Protein AF-A0A2E9L6Y3-F1 (afdb_monomer_lite)

Radius of gyration: 34.87 Å; chains: 1; bounding box: 60×87×112 Å

pLDDT: mean 81.59, std 16.21, range [35.0, 96.38]

Secondary structure (DSSP, 8-state):
------------------SSHHHHHHHHHHHHHHHHSPPEETTEES--STTBBTTT--BGGGG-GGGG-PBPB-TTT-PBPTT--BHHHHHSB-TTT--B-----BTTBSSSPBPS-B--HHHHHHHHHHHHHHHHHHHHHHHHHHHHHHHHTT------------PPPPHHHHHHHHHHHHHHHTBTTTEEEEEEE-TTT-SEEEEEEEE-HHHHHHHHHHHS---------------

Foldseek 3Di:
DDDPPDDDDDDDDDQDDPPPVLVSLVRLLVSLLVQLAFDDDPNHQPAQAAQAARHPRDRVVVCPPCQFQAAAADLNPRHGDPPSDTSQQPAQADPPPRDGHDHFAANRRVDHDTGNHDHGNNSSSSSVSSVVSVVVNVVVVVVVVVVVVCVVVVPDPDPPPPPPPPDPDPPVVVVCVVVVVVLVVCDPQQWDKDFDADPVRRDGPDIDIGGRPVSNVVVVVVPDDPPPDDDDDDDDDDD

Sequence (239 aa):
MDQHTQYYAQSKIDWDNDPDPYKRRKKNIKKARKALKPARRFGFIKFNTRGQCCVSGIMLASLGPQAYDVPLIDPDTFTPVDDGRTLANQFFKDPLTGKIEPFYALSSVDTGWPMKSGYSPDLLMIYWLFSQWKMQQQQDNQSQHSVWLWKRRKIKMVPINTQAKKMPKPKLVEAMEPFYQLCLEHQGKGVEISEFKNFQTGEVDICTIQLDLRHMRYLEEQSQPSFDGTPSEGQGRNA

Structure (mmCIF, N/CA/C/O backbone):
data_AF-A0A2E9L6Y3-F1
#
_entry.id   AF-A0A2E9L6Y3-F1
#
loop_
_atom_site.group_PDB
_atom_site.id
_atom_site.type_symbol
_atom_site.label_atom_id
_atom_site.label_alt_id
_atom_site.label_comp_id
_atom_site.label_asym_id
_atom_site.label_entity_id
_atom_site.label_seq_id
_atom_site.pdbx_PDB_ins_code
_atom_site.Cartn_x
_atom_site.Cartn_y
_atom_site.Cartn_z
_atom_site.occupancy
_atom_site.B_iso_or_equiv
_atom_site.auth_seq_id
_atom_site.auth_comp_id
_atom_site.auth_asym_id
_atom_site.auth_atom_id
_atom_site.pdbx_PDB_model_num
ATOM 1 N N . MET A 1 1 ? 14.998 -25.883 -32.491 1.00 37.94 1 MET A N 1
ATOM 2 C CA . MET A 1 1 ? 14.107 -24.882 -31.874 1.00 37.94 1 MET A CA 1
ATOM 3 C C . MET A 1 1 ? 14.919 -24.201 -30.798 1.00 37.94 1 MET A C 1
ATOM 5 O O . MET A 1 1 ? 15.318 -24.873 -29.855 1.00 37.94 1 MET A O 1
ATOM 9 N N . ASP A 1 2 ? 15.270 -22.938 -31.019 1.00 37.12 2 ASP A N 1
ATOM 10 C CA . ASP A 1 2 ? 16.140 -22.177 -30.126 1.00 37.12 2 ASP A CA 1
ATOM 11 C C . ASP A 1 2 ? 15.498 -22.041 -28.744 1.00 37.12 2 ASP A C 1
ATOM 13 O O . ASP A 1 2 ? 14.327 -21.676 -28.615 1.00 37.12 2 ASP A O 1
ATOM 17 N N . GLN A 1 3 ? 16.264 -22.366 -27.704 1.00 35.00 3 GLN A N 1
ATOM 18 C CA . GLN A 1 3 ? 15.871 -22.103 -26.327 1.00 35.00 3 GLN A CA 1
ATOM 19 C C . GLN A 1 3 ? 15.815 -20.582 -26.152 1.00 35.00 3 GLN A C 1
ATOM 21 O O . GLN A 1 3 ? 16.843 -19.921 -26.022 1.00 35.00 3 GLN A O 1
ATOM 26 N N . HIS A 1 4 ? 14.613 -20.006 -26.202 1.00 40.75 4 HIS A N 1
ATOM 27 C CA . HIS A 1 4 ? 14.395 -18.608 -25.853 1.00 40.75 4 HIS A CA 1
ATOM 28 C C . HIS A 1 4 ? 14.757 -18.412 -24.376 1.00 40.75 4 HIS A C 1
ATOM 30 O O . HIS A 1 4 ? 13.946 -18.675 -23.489 1.00 40.75 4 HIS A O 1
ATOM 36 N N . THR A 1 5 ? 15.977 -17.950 -24.106 1.00 37.53 5 THR A N 1
ATOM 37 C CA . THR A 1 5 ? 16.395 -17.527 -22.768 1.00 37.53 5 THR A CA 1
ATOM 38 C C . THR A 1 5 ? 15.523 -16.349 -22.336 1.00 37.53 5 THR A C 1
ATOM 40 O O . THR A 1 5 ? 15.680 -15.224 -22.816 1.00 37.53 5 THR A O 1
ATOM 43 N N . GLN A 1 6 ? 14.558 -16.612 -21.456 1.00 37.59 6 GLN A N 1
ATOM 44 C CA . GLN A 1 6 ? 13.703 -15.592 -20.863 1.00 37.59 6 GLN A CA 1
ATOM 45 C C . GLN A 1 6 ? 14.467 -14.898 -19.732 1.00 37.59 6 GLN A C 1
ATOM 47 O O . GLN A 1 6 ? 14.728 -15.483 -18.685 1.00 37.59 6 GLN A O 1
ATOM 52 N N . TYR A 1 7 ? 14.837 -13.636 -19.942 1.00 44.47 7 TYR A N 1
ATOM 53 C CA . TYR A 1 7 ? 15.433 -12.799 -18.904 1.00 44.47 7 TYR A CA 1
ATOM 54 C C . TYR A 1 7 ? 14.324 -12.051 -18.152 1.00 44.47 7 TYR A C 1
ATOM 56 O O . TYR A 1 7 ? 13.604 -11.247 -18.746 1.00 44.47 7 TYR A O 1
ATOM 64 N N . TYR A 1 8 ? 14.199 -12.279 -16.844 1.00 43.53 8 TYR A N 1
ATOM 65 C CA . TYR A 1 8 ? 13.332 -11.505 -15.951 1.00 43.53 8 TYR A CA 1
ATOM 66 C C . TYR A 1 8 ? 14.175 -10.582 -15.064 1.00 43.53 8 TYR A C 1
ATOM 68 O O . TYR A 1 8 ? 15.207 -10.971 -14.518 1.00 43.53 8 TYR A O 1
ATOM 76 N N . ALA A 1 9 ? 13.757 -9.322 -14.942 1.00 47.31 9 ALA A N 1
ATOM 77 C CA . ALA A 1 9 ? 14.453 -8.345 -14.113 1.00 47.31 9 ALA A CA 1
ATOM 78 C C . ALA A 1 9 ? 14.078 -8.536 -12.640 1.00 47.31 9 ALA A C 1
ATOM 80 O O . ALA A 1 9 ? 13.013 -8.081 -12.244 1.00 47.31 9 ALA A O 1
ATOM 81 N N . GLN A 1 10 ? 14.973 -9.132 -11.847 1.00 56.31 10 GLN A N 1
ATOM 82 C CA . GLN A 1 10 ? 14.829 -9.192 -10.391 1.00 56.31 10 GLN A CA 1
ATOM 83 C C . GLN A 1 10 ? 15.209 -7.854 -9.754 1.00 56.31 10 GLN A C 1
ATOM 85 O O . GLN A 1 10 ? 16.381 -7.470 -9.740 1.00 56.31 10 GLN A O 1
ATOM 90 N N . SER A 1 11 ? 14.241 -7.139 -9.183 1.00 61.34 11 SER A N 1
ATOM 91 C CA . SER A 1 11 ? 14.529 -5.955 -8.366 1.00 61.34 11 SER A CA 1
ATOM 92 C C . SER A 1 11 ? 14.743 -6.354 -6.906 1.00 61.34 11 SER A C 1
ATOM 94 O O . SER A 1 11 ? 13.806 -6.351 -6.111 1.00 61.34 11 SER A O 1
ATOM 96 N N . LYS A 1 12 ? 15.986 -6.686 -6.537 1.00 69.06 12 LYS A N 1
ATOM 97 C CA . LYS A 1 12 ? 16.378 -6.849 -5.128 1.00 69.06 12 LYS A CA 1
ATOM 98 C C . LYS A 1 12 ? 16.522 -5.466 -4.490 1.00 69.06 12 LYS A C 1
ATOM 100 O O . LYS A 1 12 ? 17.425 -4.712 -4.847 1.00 69.06 12 LYS A O 1
ATOM 105 N N . ILE A 1 13 ? 15.601 -5.110 -3.595 1.00 82.25 13 ILE A N 1
ATOM 106 C CA . ILE A 1 13 ? 15.668 -3.882 -2.797 1.00 82.25 13 ILE A CA 1
ATOM 107 C C . ILE A 1 13 ? 15.831 -4.271 -1.336 1.00 82.25 13 ILE A C 1
ATOM 109 O O . ILE A 1 13 ? 14.972 -4.949 -0.780 1.00 82.25 13 ILE A O 1
ATOM 113 N N . ASP A 1 14 ? 16.889 -3.767 -0.708 1.00 85.75 14 ASP A N 1
ATOM 114 C CA . ASP A 1 14 ? 17.082 -3.916 0.730 1.00 85.75 14 ASP A CA 1
ATOM 115 C C . ASP A 1 14 ? 16.212 -2.899 1.472 1.00 85.75 14 ASP A C 1
ATOM 117 O O . ASP A 1 14 ? 16.488 -1.686 1.495 1.00 85.75 14 ASP A O 1
ATOM 121 N N . TRP A 1 15 ? 15.123 -3.382 2.065 1.00 88.44 15 TRP A N 1
ATOM 122 C CA . TRP A 1 15 ? 14.216 -2.564 2.864 1.00 88.44 15 TRP A CA 1
ATOM 123 C C . TRP A 1 15 ? 14.855 -2.152 4.192 1.00 88.44 15 TRP A C 1
ATOM 125 O O . TRP A 1 15 ? 15.773 -2.781 4.706 1.00 88.44 15 TRP A O 1
ATOM 135 N N . ASP A 1 16 ? 14.446 -0.994 4.703 1.00 88.12 16 ASP A N 1
ATOM 136 C CA . ASP A 1 16 ? 14.897 -0.499 6.000 1.00 88.12 16 ASP A CA 1
ATOM 137 C C . ASP A 1 16 ? 14.170 -1.231 7.134 1.00 88.12 16 ASP A C 1
ATOM 139 O O . ASP A 1 16 ? 12.957 -1.427 7.048 1.00 88.12 16 ASP A O 1
ATOM 143 N N . ASN A 1 17 ? 14.906 -1.563 8.197 1.00 84.88 17 ASN A N 1
ATOM 144 C CA . ASN A 1 17 ? 14.412 -2.257 9.391 1.00 84.88 17 ASN A CA 1
ATOM 145 C C . ASN A 1 17 ? 14.521 -1.378 10.651 1.00 84.88 17 ASN A C 1
ATOM 147 O O . ASN A 1 17 ? 14.783 -1.884 11.739 1.00 84.88 17 ASN A O 1
ATOM 151 N N . ASP A 1 18 ? 14.359 -0.054 10.512 1.00 87.31 18 ASP A N 1
ATOM 152 C CA . ASP A 1 18 ? 14.313 0.867 11.658 1.00 87.31 18 ASP A CA 1
ATOM 153 C C . ASP A 1 18 ? 13.306 0.366 12.720 1.00 87.31 18 ASP A C 1
ATOM 155 O O . ASP A 1 18 ? 12.183 -0.001 12.350 1.00 87.31 18 ASP A O 1
ATOM 159 N N . PRO A 1 19 ? 13.671 0.344 14.018 1.00 87.75 19 PRO A N 1
ATOM 160 C CA . PRO A 1 19 ? 12.751 -0.054 15.082 1.00 87.75 19 PRO A CA 1
ATOM 161 C C . PRO A 1 19 ? 11.547 0.890 15.199 1.00 87.75 19 PRO A C 1
ATOM 163 O O . PRO A 1 19 ? 10.483 0.467 15.642 1.00 87.75 19 PRO A O 1
ATOM 166 N N . ASP A 1 20 ? 11.688 2.158 14.790 1.00 87.69 20 ASP A N 1
ATOM 167 C CA . ASP A 1 20 ? 10.568 3.093 14.716 1.00 87.69 20 ASP A CA 1
ATOM 168 C C . ASP A 1 20 ? 9.785 2.869 13.405 1.00 87.69 20 ASP A C 1
ATOM 170 O O . ASP A 1 20 ? 10.285 3.198 12.317 1.00 87.69 20 ASP A O 1
ATOM 174 N N . PRO A 1 21 ? 8.529 2.383 13.472 1.00 86.94 21 PRO A N 1
ATOM 175 C CA . PRO A 1 21 ? 7.748 2.051 12.284 1.00 86.94 21 PRO A CA 1
ATOM 176 C C . PRO A 1 21 ? 7.472 3.278 11.401 1.00 86.94 21 PRO A C 1
ATOM 178 O O . PRO A 1 21 ? 7.367 3.157 10.177 1.00 86.94 21 PRO A O 1
ATOM 181 N N . TYR A 1 22 ? 7.417 4.484 11.974 1.00 87.31 22 TYR A N 1
ATOM 182 C CA . TYR A 1 22 ? 7.189 5.714 11.218 1.00 87.31 22 TYR A CA 1
ATOM 183 C C . TYR A 1 22 ? 8.425 6.121 10.407 1.00 87.31 22 TYR A C 1
ATOM 185 O O . TYR A 1 22 ? 8.324 6.478 9.224 1.00 87.31 22 TYR A O 1
ATOM 193 N N . LYS A 1 23 ? 9.615 6.040 11.014 1.00 90.19 23 LYS A N 1
ATOM 194 C CA . LYS A 1 23 ? 10.884 6.281 10.307 1.00 90.19 23 LYS A CA 1
ATOM 195 C C . LYS A 1 23 ? 11.140 5.205 9.260 1.00 90.19 23 LYS A C 1
ATOM 197 O O . LYS A 1 23 ? 11.485 5.560 8.127 1.00 90.19 23 LYS A O 1
ATOM 202 N N . ARG A 1 24 ? 10.895 3.936 9.603 1.00 90.69 24 ARG A N 1
ATOM 203 C CA . ARG A 1 24 ? 10.987 2.786 8.696 1.00 90.69 24 ARG A CA 1
ATOM 204 C C . ARG A 1 24 ? 10.168 3.018 7.432 1.00 90.69 24 ARG A C 1
ATOM 206 O O . ARG A 1 24 ? 10.726 3.057 6.334 1.00 90.69 24 ARG A O 1
ATOM 213 N N . ARG A 1 25 ? 8.869 3.313 7.582 1.00 92.69 25 ARG A N 1
ATOM 214 C CA . ARG A 1 25 ? 7.973 3.637 6.458 1.00 92.69 25 ARG A CA 1
ATOM 215 C C . ARG A 1 25 ? 8.498 4.794 5.620 1.00 92.69 25 ARG A C 1
ATOM 217 O O . ARG A 1 25 ? 8.605 4.666 4.405 1.00 92.69 25 ARG A O 1
ATOM 224 N N . LYS A 1 26 ? 8.885 5.920 6.234 1.00 93.06 26 LYS A N 1
ATOM 225 C CA . LYS A 1 26 ? 9.413 7.080 5.488 1.00 93.06 26 LYS A CA 1
ATOM 226 C C . LYS A 1 26 ? 10.635 6.732 4.640 1.00 93.06 26 LYS A C 1
ATOM 228 O O . LYS A 1 26 ? 10.761 7.237 3.522 1.00 93.06 26 LYS A O 1
ATOM 233 N N . LYS A 1 27 ? 11.548 5.911 5.161 1.00 94.19 27 LYS A N 1
ATOM 234 C CA . LYS A 1 27 ? 12.732 5.456 4.423 1.00 94.19 27 LYS A CA 1
ATOM 235 C C . LYS A 1 27 ? 12.346 4.483 3.306 1.00 94.19 27 LYS A C 1
ATOM 237 O O . LYS A 1 27 ? 12.791 4.673 2.174 1.00 94.19 27 LYS A O 1
ATOM 242 N N . ASN A 1 28 ? 11.458 3.531 3.581 1.00 94.50 28 ASN A N 1
ATOM 243 C CA . ASN A 1 28 ? 10.974 2.557 2.600 1.00 94.50 28 ASN A CA 1
ATOM 244 C C . ASN A 1 28 ? 10.207 3.218 1.448 1.00 94.50 28 ASN A C 1
ATOM 246 O O . ASN A 1 28 ? 10.500 2.943 0.289 1.00 94.50 28 ASN A O 1
ATOM 250 N N . ILE A 1 29 ? 9.354 4.207 1.729 1.00 95.25 29 ILE A N 1
ATOM 251 C CA . ILE A 1 29 ? 8.677 5.030 0.712 1.00 95.25 29 ILE A CA 1
ATOM 252 C C . ILE A 1 29 ? 9.691 5.729 -0.201 1.00 95.25 29 ILE A C 1
ATOM 254 O O . ILE A 1 29 ? 9.514 5.758 -1.420 1.00 95.25 29 ILE A O 1
ATOM 258 N N . LYS A 1 30 ? 10.774 6.289 0.357 1.00 95.56 30 LYS A N 1
ATOM 259 C CA . LYS A 1 30 ? 11.832 6.932 -0.441 1.00 95.56 30 LYS A CA 1
ATOM 260 C C . LYS A 1 30 ? 12.563 5.922 -1.329 1.00 95.56 30 LYS A C 1
ATOM 262 O O . LYS A 1 30 ? 12.788 6.217 -2.503 1.00 95.56 30 LYS A O 1
ATOM 267 N N . LYS A 1 31 ? 12.917 4.751 -0.784 1.00 95.00 31 LYS A N 1
ATOM 268 C CA . LYS A 1 31 ? 13.572 3.661 -1.528 1.00 95.00 31 LYS A CA 1
ATOM 269 C C . LYS A 1 31 ? 12.680 3.161 -2.666 1.00 95.00 31 LYS A C 1
ATOM 271 O O . LYS A 1 31 ? 13.114 3.156 -3.816 1.00 95.00 31 LYS A O 1
ATOM 276 N N . ALA A 1 32 ? 11.417 2.859 -2.374 1.00 95.50 32 ALA A N 1
ATOM 277 C CA . ALA A 1 32 ? 10.451 2.397 -3.363 1.00 95.50 32 ALA A CA 1
ATOM 278 C C . ALA A 1 32 ? 10.209 3.444 -4.453 1.00 95.50 32 ALA A C 1
ATOM 280 O O . ALA A 1 32 ? 10.330 3.132 -5.633 1.00 95.50 32 ALA A O 1
ATOM 281 N N . ARG A 1 33 ? 9.988 4.718 -4.096 1.00 95.75 33 ARG A N 1
ATOM 282 C CA . ARG A 1 33 ? 9.821 5.793 -5.091 1.00 95.75 33 ARG A CA 1
ATOM 283 C C . ARG A 1 33 ? 11.039 5.926 -6.009 1.00 95.75 33 ARG A C 1
ATOM 285 O O . ARG A 1 33 ? 10.873 6.224 -7.187 1.00 95.75 33 ARG A O 1
ATOM 292 N N . LYS A 1 34 ? 12.256 5.718 -5.494 1.00 94.75 34 LYS A N 1
ATOM 293 C CA . LYS A 1 34 ? 13.479 5.731 -6.312 1.00 94.75 34 LYS A CA 1
ATOM 294 C C . LYS A 1 34 ? 13.511 4.557 -7.293 1.00 94.75 34 LYS A C 1
ATOM 296 O O . LYS A 1 34 ? 13.842 4.779 -8.452 1.00 94.75 34 LYS A O 1
ATOM 301 N N . ALA A 1 35 ? 13.152 3.356 -6.845 1.00 94.00 35 ALA A N 1
ATOM 302 C CA . ALA A 1 35 ? 13.133 2.156 -7.681 1.00 94.00 35 ALA A CA 1
ATOM 303 C C . ALA A 1 35 ? 12.028 2.178 -8.750 1.00 94.00 35 ALA A C 1
ATOM 305 O O . ALA A 1 35 ? 12.238 1.739 -9.874 1.00 94.00 35 ALA A O 1
ATOM 306 N N . LEU A 1 36 ? 10.867 2.740 -8.414 1.00 95.81 36 LEU A N 1
ATOM 307 C CA . LEU A 1 36 ? 9.697 2.833 -9.290 1.00 95.81 36 LEU A CA 1
ATOM 308 C C . LEU A 1 36 ? 9.772 3.984 -10.295 1.00 95.81 36 LEU A C 1
ATOM 310 O O . LEU A 1 36 ? 8.915 4.094 -11.177 1.00 95.81 36 LEU A O 1
ATOM 314 N N . LYS A 1 37 ? 10.745 4.888 -10.140 1.00 95.19 37 LYS A N 1
ATOM 315 C CA . LYS A 1 37 ? 10.851 6.081 -10.974 1.00 95.19 37 LYS A CA 1
ATOM 316 C C . LYS A 1 37 ? 11.120 5.665 -12.427 1.00 95.19 37 LYS A C 1
ATOM 318 O O . LYS A 1 37 ? 12.128 4.999 -12.669 1.00 95.19 37 LYS A O 1
ATOM 323 N N . PRO A 1 38 ? 10.288 6.092 -13.398 1.00 94.94 38 PRO A N 1
ATOM 324 C CA . PRO A 1 38 ? 10.511 5.762 -14.801 1.00 94.94 38 PRO A CA 1
ATOM 325 C C . PRO A 1 38 ? 11.898 6.202 -15.268 1.00 94.94 38 PRO A C 1
ATOM 327 O O . PRO A 1 38 ? 12.369 7.288 -14.899 1.00 94.94 38 PRO A O 1
ATOM 330 N N . ALA A 1 39 ? 12.543 5.387 -16.102 1.00 93.38 39 ALA A N 1
ATOM 331 C CA . ALA A 1 39 ? 13.850 5.721 -16.649 1.00 93.38 39 ALA A CA 1
ATOM 332 C C . ALA A 1 39 ? 13.738 6.970 -17.531 1.00 93.38 39 ALA A C 1
ATOM 334 O O . ALA A 1 39 ? 12.834 7.077 -18.362 1.00 93.38 39 ALA A O 1
ATOM 335 N N . ARG A 1 40 ? 14.661 7.923 -17.374 1.00 92.56 40 ARG A N 1
ATOM 336 C CA . ARG A 1 40 ? 14.665 9.171 -18.149 1.00 92.56 40 ARG A CA 1
ATOM 337 C C . ARG A 1 40 ? 15.956 9.331 -18.938 1.00 92.56 40 ARG A C 1
ATOM 339 O O . ARG A 1 40 ? 17.023 8.943 -18.471 1.00 92.56 40 ARG A O 1
ATOM 346 N N . ARG A 1 41 ? 15.858 9.941 -20.118 1.00 89.31 41 ARG A N 1
ATOM 347 C CA . ARG A 1 41 ? 16.991 10.380 -20.940 1.00 89.31 41 ARG A CA 1
ATOM 348 C C . ARG A 1 41 ? 16.731 11.825 -21.356 1.00 89.31 41 ARG A C 1
ATOM 350 O O . ARG A 1 41 ? 15.687 12.107 -21.929 1.00 89.31 41 ARG A O 1
ATOM 357 N N . PHE A 1 42 ? 17.646 12.734 -21.017 1.00 88.94 42 PHE A N 1
ATOM 358 C CA . PHE A 1 42 ? 17.496 14.177 -21.271 1.00 88.94 42 PHE A CA 1
ATOM 359 C C . PHE A 1 42 ? 16.160 14.764 -20.766 1.00 88.94 42 PHE A C 1
ATOM 361 O O . PHE A 1 42 ? 15.518 15.553 -21.443 1.00 88.94 42 PHE A O 1
ATOM 368 N N . GLY A 1 43 ? 15.697 14.337 -19.584 1.00 84.38 43 GLY A N 1
ATOM 369 C CA . GLY A 1 43 ? 14.438 14.807 -18.985 1.00 84.38 43 GLY A CA 1
ATOM 370 C C . GLY A 1 43 ? 13.168 14.109 -19.490 1.00 84.38 43 GLY A C 1
ATOM 371 O O . GLY A 1 43 ? 12.188 14.048 -18.746 1.00 84.38 43 GLY A O 1
ATOM 372 N N . PHE A 1 44 ? 13.205 13.493 -20.673 1.00 88.19 44 PHE A N 1
ATOM 373 C CA . PHE A 1 44 ? 12.098 12.720 -21.242 1.00 88.19 44 PHE A CA 1
ATOM 374 C C . PHE A 1 44 ? 12.080 11.287 -20.720 1.00 88.19 44 PHE A C 1
ATOM 376 O O . PHE A 1 44 ? 13.120 10.721 -20.376 1.00 88.19 44 PHE A O 1
ATOM 383 N N . ILE A 1 45 ? 10.894 10.682 -20.662 1.00 91.25 45 ILE A N 1
ATOM 384 C CA . ILE A 1 45 ? 10.756 9.289 -20.239 1.00 91.25 45 ILE A CA 1
ATOM 385 C C . ILE A 1 45 ? 11.238 8.377 -21.368 1.00 91.25 45 ILE A C 1
ATOM 387 O O . ILE A 1 45 ? 10.738 8.446 -22.486 1.00 91.25 45 ILE A O 1
ATOM 391 N N . LYS A 1 46 ? 12.230 7.537 -21.063 1.00 92.12 46 LYS A N 1
ATOM 392 C CA . LYS A 1 46 ? 12.922 6.676 -22.027 1.00 92.12 46 LYS A CA 1
ATOM 393 C C . LYS A 1 46 ? 12.032 5.536 -22.525 1.00 92.12 46 LYS A C 1
ATOM 395 O O . LYS A 1 46 ? 12.099 5.189 -23.698 1.00 92.12 46 LYS A O 1
ATOM 400 N N . PHE A 1 47 ? 11.221 4.959 -21.638 1.00 92.88 47 PHE A N 1
ATOM 401 C CA . PHE A 1 47 ? 10.375 3.799 -21.922 1.00 92.88 47 PHE A CA 1
ATOM 402 C C . PHE A 1 47 ? 8.911 4.164 -21.667 1.00 92.88 47 PHE A C 1
ATOM 404 O O . PHE A 1 47 ? 8.481 4.248 -20.520 1.00 92.88 47 PHE A O 1
ATOM 411 N N . ASN A 1 48 ? 8.165 4.443 -22.736 1.00 92.19 48 ASN A N 1
ATOM 412 C CA . ASN A 1 48 ? 6.755 4.847 -22.671 1.00 92.19 48 ASN A CA 1
ATOM 413 C C . ASN A 1 48 ? 5.937 4.236 -23.822 1.00 92.19 48 ASN A C 1
ATOM 415 O O . ASN A 1 48 ? 5.044 4.867 -24.389 1.00 92.19 48 ASN A O 1
ATOM 419 N N . THR A 1 49 ? 6.289 3.014 -24.211 1.00 93.12 49 THR A N 1
ATOM 420 C CA . THR A 1 49 ? 5.580 2.259 -25.248 1.00 93.12 49 THR A CA 1
ATOM 421 C C . THR A 1 49 ? 4.544 1.344 -24.600 1.00 93.12 49 THR A C 1
ATOM 423 O O . THR A 1 49 ? 4.739 0.867 -23.478 1.00 93.12 49 THR A O 1
ATOM 426 N N . ARG A 1 50 ? 3.429 1.088 -25.296 1.00 91.31 50 ARG A N 1
ATOM 427 C CA . ARG A 1 50 ? 2.387 0.173 -24.812 1.00 91.31 50 ARG A CA 1
ATOM 428 C C . ARG A 1 50 ? 2.965 -1.227 -24.605 1.00 91.31 50 ARG A C 1
ATOM 430 O O . ARG A 1 50 ? 3.642 -1.749 -25.484 1.00 91.31 50 ARG A O 1
ATOM 437 N N . GLY A 1 51 ? 2.690 -1.821 -23.445 1.00 88.50 51 GLY A N 1
ATOM 438 C CA . GLY A 1 51 ? 3.184 -3.156 -23.100 1.00 88.50 51 GLY A CA 1
ATOM 439 C C . GLY A 1 51 ? 4.673 -3.210 -22.750 1.00 88.50 51 GLY A C 1
ATOM 440 O O . GLY A 1 51 ? 5.216 -4.303 -22.650 1.00 88.50 51 GLY A O 1
ATOM 441 N N . GLN A 1 52 ? 5.336 -2.068 -22.553 1.00 93.62 52 GLN A N 1
ATOM 442 C CA . GLN A 1 52 ? 6.719 -1.989 -22.081 1.00 93.62 52 GLN A CA 1
ATOM 443 C C . GLN A 1 52 ? 6.766 -1.636 -20.586 1.00 93.62 52 GLN A C 1
ATOM 445 O O . GLN A 1 52 ? 5.893 -0.927 -20.083 1.00 93.62 52 GLN A O 1
ATOM 450 N N . CYS A 1 53 ? 7.797 -2.093 -19.876 1.00 94.44 53 CYS A N 1
ATOM 451 C CA . CYS A 1 53 ? 8.108 -1.655 -18.519 1.00 94.44 53 CYS A CA 1
ATOM 452 C C . CYS A 1 53 ? 8.738 -0.252 -18.532 1.00 94.44 53 CYS A C 1
ATOM 454 O O . CYS A 1 53 ? 9.746 -0.030 -19.205 1.00 94.44 53 CYS A O 1
ATOM 456 N N . CYS A 1 54 ? 8.198 0.686 -17.752 1.00 94.75 54 CYS A N 1
ATOM 457 C CA . CYS A 1 54 ? 8.656 2.081 -17.727 1.00 94.75 54 CYS A CA 1
ATOM 458 C C . CYS A 1 54 ? 10.030 2.294 -17.055 1.00 94.75 54 CYS A C 1
ATOM 460 O O . CYS A 1 54 ? 10.661 3.341 -17.233 1.00 94.75 54 CYS A O 1
ATOM 462 N N . VAL A 1 55 ? 10.510 1.307 -16.288 1.00 94.19 55 VAL A N 1
ATOM 463 C CA . VAL A 1 55 ? 11.796 1.358 -15.570 1.00 94.19 55 VAL A CA 1
ATOM 464 C C . VAL A 1 55 ? 12.876 0.578 -16.318 1.00 94.19 55 VAL A C 1
ATOM 466 O O . VAL A 1 55 ? 13.930 1.134 -16.619 1.00 94.19 55 VAL A O 1
ATOM 469 N N . SER A 1 56 ? 12.620 -0.692 -16.647 1.00 91.69 56 SER A N 1
ATOM 470 C CA . SER A 1 56 ? 13.618 -1.578 -17.265 1.00 91.69 56 SER A CA 1
ATOM 471 C C . SER A 1 56 ? 13.587 -1.580 -18.794 1.00 91.69 56 SER A C 1
ATOM 473 O O . SER A 1 56 ? 14.577 -1.948 -19.419 1.00 91.69 56 SER A O 1
ATOM 475 N N . GLY A 1 57 ? 12.472 -1.179 -19.411 1.00 91.56 57 GLY A N 1
ATOM 476 C CA . GLY A 1 57 ? 12.290 -1.239 -20.861 1.00 91.56 57 GLY A CA 1
ATOM 477 C C . GLY A 1 57 ? 11.945 -2.629 -21.410 1.00 91.56 57 GLY A C 1
ATOM 478 O O . GLY A 1 57 ? 11.796 -2.764 -22.622 1.00 91.56 57 GLY A O 1
ATOM 479 N N . ILE A 1 58 ? 11.792 -3.645 -20.554 1.00 91.25 58 ILE A N 1
ATOM 480 C CA . ILE A 1 58 ? 11.400 -5.006 -20.958 1.00 91.25 58 ILE A CA 1
ATOM 481 C C . ILE A 1 58 ? 9.963 -5.008 -21.495 1.00 91.25 58 ILE A C 1
ATOM 483 O O . ILE A 1 58 ? 9.111 -4.274 -20.993 1.00 91.25 58 ILE A O 1
ATOM 487 N N . MET A 1 59 ? 9.683 -5.842 -22.497 1.00 91.94 59 MET A N 1
ATOM 488 C CA . MET A 1 59 ? 8.322 -6.069 -22.983 1.00 91.94 59 MET A CA 1
ATOM 489 C C . MET A 1 59 ? 7.548 -6.945 -21.994 1.00 91.94 59 MET A C 1
ATOM 491 O O . MET A 1 59 ? 7.912 -8.082 -21.735 1.00 91.94 59 MET A O 1
ATOM 495 N N . LEU A 1 60 ? 6.456 -6.429 -21.440 1.00 90.38 60 LEU A N 1
ATOM 496 C CA . LEU A 1 60 ? 5.635 -7.135 -20.454 1.00 90.38 60 LEU A CA 1
ATOM 497 C C . LEU A 1 60 ? 4.910 -8.334 -21.074 1.00 90.38 60 LEU A C 1
ATOM 499 O O . LEU A 1 60 ? 4.739 -9.356 -20.422 1.00 90.38 60 LEU A O 1
ATOM 503 N N . ALA A 1 61 ? 4.550 -8.238 -22.357 1.00 86.75 61 ALA A N 1
ATOM 504 C CA . ALA A 1 61 ? 3.898 -9.325 -23.084 1.00 86.75 61 ALA A CA 1
ATOM 505 C C . ALA A 1 61 ? 4.760 -10.598 -23.171 1.00 86.75 61 ALA A C 1
ATOM 507 O O . ALA A 1 61 ? 4.211 -11.694 -23.224 1.00 86.75 61 ALA A O 1
ATOM 508 N N . SER A 1 62 ? 6.095 -10.481 -23.149 1.00 87.88 62 SER A N 1
ATOM 509 C CA . SER A 1 62 ? 6.982 -11.649 -23.219 1.00 87.88 62 SER A CA 1
ATOM 510 C C . SER A 1 62 ? 7.080 -12.425 -21.904 1.00 87.88 62 SER A C 1
ATOM 512 O O . SER A 1 62 ? 7.658 -13.505 -21.896 1.00 87.88 62 SER A O 1
ATOM 514 N N . LEU A 1 63 ? 6.549 -11.887 -20.801 1.00 85.38 63 LEU A N 1
ATOM 515 C CA . LEU A 1 63 ? 6.537 -12.559 -19.498 1.00 85.38 63 LEU A CA 1
ATOM 516 C C . LEU A 1 63 ? 5.415 -13.606 -19.397 1.00 85.38 63 LEU A C 1
ATOM 518 O O . LEU A 1 63 ? 5.479 -14.498 -18.559 1.00 85.38 63 LEU A O 1
ATOM 522 N N . GLY A 1 64 ? 4.405 -13.518 -20.267 1.00 82.75 64 GLY A N 1
ATOM 523 C CA . GLY A 1 64 ? 3.223 -14.372 -20.228 1.00 82.75 64 GLY A CA 1
ATOM 524 C C . GLY A 1 64 ? 2.174 -13.920 -19.198 1.00 82.75 64 GLY A C 1
ATOM 525 O O . GLY A 1 64 ? 2.461 -13.114 -18.312 1.00 82.75 64 GLY A O 1
ATOM 526 N N . PRO A 1 65 ? 0.931 -14.420 -19.316 1.00 75.62 65 PRO A N 1
ATOM 527 C CA . PRO A 1 65 ? -0.192 -13.985 -18.479 1.00 75.62 65 PRO A CA 1
ATOM 528 C C . PRO A 1 65 ? -0.027 -14.366 -17.000 1.00 75.62 65 PRO A C 1
ATOM 530 O O . PRO A 1 65 ? -0.425 -13.600 -16.130 1.00 75.62 65 PRO A O 1
ATOM 533 N N . GLN A 1 66 ? 0.627 -15.496 -16.718 1.00 86.25 66 GLN A N 1
ATOM 534 C CA . GLN A 1 66 ? 0.830 -16.019 -15.360 1.00 86.25 66 GLN A CA 1
ATOM 535 C C . GLN A 1 66 ? 1.868 -15.231 -14.551 1.00 86.25 66 GLN A C 1
ATOM 537 O O . GLN A 1 66 ? 1.961 -15.384 -13.338 1.00 86.25 66 GLN A O 1
ATOM 542 N N . ALA A 1 67 ? 2.649 -14.357 -15.195 1.00 88.50 67 ALA A N 1
ATOM 543 C CA . ALA A 1 67 ? 3.709 -13.609 -14.525 1.00 88.50 67 ALA A CA 1
ATOM 544 C C . ALA A 1 67 ? 3.192 -12.675 -13.415 1.00 88.50 67 ALA A C 1
ATOM 546 O O . ALA A 1 67 ? 3.964 -12.268 -12.551 1.00 88.50 67 ALA A O 1
ATOM 547 N N . TYR A 1 68 ? 1.902 -12.329 -13.440 1.00 91.38 68 TYR A N 1
ATOM 548 C CA . TYR A 1 68 ? 1.253 -11.475 -12.444 1.00 91.38 68 TYR A CA 1
ATOM 549 C C . TYR A 1 68 ? 0.387 -12.255 -11.440 1.00 91.38 68 TYR A C 1
ATOM 551 O O . TYR A 1 68 ? -0.169 -11.644 -10.525 1.00 91.38 68 TYR A O 1
ATOM 559 N N . ASP A 1 69 ? 0.324 -13.585 -11.536 1.00 91.38 69 ASP A N 1
ATOM 560 C CA . ASP A 1 69 ? -0.365 -14.458 -10.572 1.00 91.38 69 ASP A CA 1
ATOM 561 C C . ASP A 1 69 ? 0.496 -14.701 -9.320 1.00 91.38 69 ASP A C 1
ATOM 563 O O . ASP A 1 69 ? 0.627 -15.808 -8.807 1.00 91.38 69 ASP A O 1
ATOM 567 N N . VAL A 1 70 ? 1.113 -13.628 -8.826 1.00 89.88 70 VAL A N 1
ATOM 568 C CA . VAL A 1 70 ? 1.951 -13.617 -7.628 1.00 89.88 70 VAL A CA 1
ATOM 569 C C . VAL A 1 70 ? 1.106 -13.094 -6.466 1.00 89.88 70 VAL A C 1
ATOM 571 O O . VAL A 1 70 ? 0.492 -12.029 -6.625 1.00 89.88 70 VAL A O 1
ATOM 574 N N . PRO A 1 71 ? 1.056 -13.796 -5.317 1.00 91.38 71 PRO A N 1
ATOM 575 C CA . PRO A 1 71 ? 0.321 -13.332 -4.147 1.00 91.38 71 PRO A CA 1
ATOM 576 C C . PRO A 1 71 ? 0.891 -12.006 -3.645 1.00 91.38 71 PRO A C 1
ATOM 578 O O . PRO A 1 71 ? 2.101 -11.770 -3.708 1.00 91.38 71 PRO A O 1
ATOM 581 N N . LEU A 1 72 ? 0.014 -11.128 -3.161 1.00 92.12 72 LEU A N 1
ATOM 582 C CA . LEU A 1 72 ? 0.433 -9.872 -2.545 1.00 92.12 72 LEU A CA 1
ATOM 583 C C . LEU A 1 72 ? 1.264 -10.135 -1.289 1.00 92.12 72 LEU A C 1
ATOM 585 O O . LEU A 1 72 ? 1.126 -11.168 -0.641 1.00 92.12 72 LEU A O 1
ATOM 589 N N . ILE A 1 73 ? 2.122 -9.177 -0.951 1.00 90.94 73 ILE A N 1
ATOM 590 C CA . ILE A 1 73 ? 3.015 -9.259 0.203 1.00 90.94 73 ILE A CA 1
ATOM 591 C C . ILE A 1 73 ? 2.605 -8.222 1.251 1.00 90.94 73 ILE A C 1
ATOM 593 O O . ILE A 1 73 ? 2.277 -7.082 0.907 1.00 90.94 73 ILE A O 1
ATOM 597 N N . ASP A 1 74 ? 2.646 -8.605 2.523 1.00 88.25 74 ASP A N 1
ATOM 598 C CA . ASP A 1 74 ? 2.410 -7.706 3.649 1.00 88.25 74 ASP A CA 1
ATOM 599 C C . ASP A 1 74 ? 3.565 -6.680 3.794 1.00 88.25 74 ASP A C 1
ATOM 601 O O . ASP A 1 74 ? 4.744 -7.053 3.755 1.00 88.25 74 ASP A O 1
ATOM 605 N N . PRO A 1 75 ? 3.259 -5.376 3.945 1.00 86.56 75 PRO A N 1
ATOM 606 C CA . PRO A 1 75 ? 4.251 -4.303 4.012 1.00 86.56 75 PRO A CA 1
ATOM 607 C C . PRO A 1 75 ? 5.149 -4.280 5.257 1.00 86.56 75 PRO A C 1
ATOM 609 O O . PRO A 1 75 ? 6.148 -3.550 5.238 1.00 86.56 75 PRO A O 1
ATOM 612 N N . ASP A 1 76 ? 4.800 -4.999 6.323 1.00 84.06 76 ASP A N 1
ATOM 613 C CA . ASP A 1 76 ? 5.557 -5.056 7.574 1.00 84.06 76 ASP A CA 1
ATOM 614 C C . ASP A 1 76 ? 6.292 -6.390 7.760 1.00 84.06 76 ASP A C 1
ATOM 616 O O . ASP A 1 76 ? 7.425 -6.382 8.247 1.00 84.06 76 ASP A O 1
ATOM 620 N N . THR A 1 77 ? 5.695 -7.517 7.360 1.00 83.38 77 THR A N 1
ATOM 621 C CA . THR A 1 77 ? 6.316 -8.850 7.516 1.00 83.38 77 THR A CA 1
ATOM 622 C C . THR A 1 77 ? 7.032 -9.343 6.262 1.00 83.38 77 THR A C 1
ATOM 624 O O . THR A 1 77 ? 7.851 -10.257 6.349 1.00 83.38 77 THR A O 1
ATOM 627 N N . PHE A 1 78 ? 6.742 -8.757 5.098 1.00 84.50 78 PHE A N 1
ATOM 628 C CA . PHE A 1 78 ? 7.199 -9.232 3.791 1.00 84.50 78 PHE A CA 1
ATOM 629 C C . PHE A 1 78 ? 6.820 -10.690 3.477 1.00 84.50 78 PHE A C 1
ATOM 631 O O . PHE A 1 78 ? 7.443 -11.329 2.627 1.00 84.50 78 PHE A O 1
ATOM 638 N N . THR A 1 79 ? 5.776 -11.210 4.124 1.00 86.25 79 THR A N 1
ATOM 639 C CA . THR A 1 79 ? 5.212 -12.532 3.836 1.00 86.25 79 THR A CA 1
ATOM 640 C C . THR A 1 79 ? 4.039 -12.421 2.862 1.00 86.25 79 THR A C 1
ATOM 642 O O . THR A 1 79 ? 3.385 -11.374 2.823 1.00 86.25 79 THR A O 1
ATOM 645 N N . PRO A 1 80 ? 3.747 -13.471 2.073 1.00 87.31 80 PRO A N 1
ATOM 646 C CA . PRO A 1 80 ? 2.521 -13.530 1.286 1.00 87.31 80 PRO A CA 1
ATOM 647 C C . PRO A 1 80 ? 1.287 -13.321 2.167 1.00 87.31 80 PRO A C 1
ATOM 649 O O . PRO A 1 80 ? 1.265 -13.754 3.319 1.00 87.31 80 PRO A O 1
ATOM 652 N N . VAL A 1 81 ? 0.278 -12.646 1.626 1.00 87.19 81 VAL A N 1
ATOM 653 C CA . VAL A 1 81 ? -1.019 -12.479 2.283 1.00 87.19 81 VAL A CA 1
ATOM 654 C C . VAL A 1 81 ? -1.924 -13.648 1.883 1.00 87.19 81 VAL A C 1
ATOM 656 O O . VAL A 1 81 ? -2.106 -13.914 0.696 1.00 87.19 81 VAL A O 1
ATOM 659 N N . ASP A 1 82 ? -2.521 -14.327 2.864 1.00 83.06 82 ASP A N 1
ATOM 660 C CA . ASP A 1 82 ? -3.338 -15.541 2.662 1.00 83.06 82 ASP A CA 1
ATOM 661 C C . ASP A 1 82 ? -4.772 -15.264 2.163 1.00 83.06 82 ASP A C 1
ATOM 663 O O . ASP A 1 82 ? -5.658 -16.113 2.226 1.00 83.06 82 ASP A O 1
ATOM 667 N N . ASP A 1 83 ? -5.035 -14.067 1.648 1.00 84.75 83 ASP A N 1
ATOM 668 C CA . ASP A 1 83 ? -6.364 -13.621 1.217 1.00 84.75 83 ASP A CA 1
ATOM 669 C C . ASP A 1 83 ? -6.702 -13.987 -0.241 1.00 84.75 83 ASP A C 1
ATOM 671 O O . ASP A 1 83 ? -7.745 -13.592 -0.767 1.00 84.75 83 ASP A O 1
ATOM 675 N N . GLY A 1 84 ? -5.808 -14.718 -0.913 1.00 84.12 84 GLY A N 1
ATOM 676 C CA . GLY A 1 84 ? -5.956 -15.118 -2.311 1.00 84.12 84 GLY A CA 1
ATOM 677 C C . GLY A 1 84 ? -5.826 -13.965 -3.313 1.00 84.12 84 GLY A C 1
ATOM 678 O O . GLY A 1 84 ? -6.082 -14.158 -4.507 1.00 84.12 84 GLY A O 1
ATOM 679 N N . ARG A 1 85 ? -5.430 -12.758 -2.879 1.00 88.75 85 ARG A N 1
ATOM 680 C CA . ARG A 1 85 ? -5.202 -11.632 -3.788 1.00 88.75 85 ARG A CA 1
ATOM 681 C C . ARG A 1 85 ? -3.840 -11.750 -4.456 1.00 88.75 85 ARG A C 1
ATOM 683 O O . ARG A 1 85 ? -2.806 -11.935 -3.818 1.00 88.75 85 ARG A O 1
ATOM 690 N N . THR A 1 86 ? -3.849 -11.557 -5.768 1.00 92.75 86 THR A N 1
ATOM 691 C CA . THR A 1 86 ? -2.649 -11.522 -6.605 1.00 92.75 86 THR A CA 1
ATOM 692 C C . THR A 1 86 ? -2.435 -10.131 -7.187 1.00 92.75 86 THR A C 1
ATOM 694 O O . THR A 1 86 ? -3.365 -9.318 -7.236 1.00 92.75 86 THR A O 1
ATOM 697 N N . LEU A 1 87 ? -1.228 -9.856 -7.691 1.00 92.69 87 LEU A N 1
ATOM 698 C CA . LEU A 1 87 ? -0.958 -8.628 -8.449 1.00 92.69 87 LEU A CA 1
ATOM 699 C C . LEU A 1 87 ? -1.929 -8.467 -9.629 1.00 92.69 87 LEU A C 1
ATOM 701 O O . LEU A 1 87 ? -2.410 -7.359 -9.874 1.00 92.69 87 LEU A O 1
ATOM 705 N N . ALA A 1 88 ? -2.251 -9.563 -10.325 1.00 92.06 88 ALA A N 1
ATOM 706 C CA . ALA A 1 88 ? -3.202 -9.570 -11.433 1.00 92.06 88 ALA A CA 1
ATOM 707 C C . ALA A 1 88 ? -4.579 -9.055 -10.986 1.00 92.06 88 ALA A C 1
ATOM 709 O O . ALA A 1 88 ? -5.109 -8.094 -11.543 1.00 92.06 88 ALA A O 1
ATOM 710 N N . ASN A 1 89 ? -5.130 -9.647 -9.924 1.00 91.44 89 ASN A N 1
ATOM 711 C CA . ASN A 1 89 ? -6.450 -9.287 -9.412 1.00 91.44 89 ASN A CA 1
ATOM 712 C C . ASN A 1 89 ? -6.492 -7.883 -8.798 1.00 91.44 89 ASN A C 1
ATOM 714 O O . ASN A 1 89 ? -7.529 -7.233 -8.860 1.00 91.44 89 ASN A O 1
ATOM 718 N N . GLN A 1 90 ? -5.383 -7.417 -8.222 1.00 92.88 90 GLN A N 1
ATOM 719 C CA . GLN A 1 90 ? -5.314 -6.129 -7.537 1.00 92.88 90 GLN A CA 1
ATOM 720 C C . GLN A 1 90 ? -5.159 -4.935 -8.490 1.00 92.88 90 GLN A C 1
ATOM 722 O O . GLN A 1 90 ? -5.656 -3.853 -8.181 1.00 92.88 90 GLN A O 1
ATOM 727 N N . PHE A 1 91 ? -4.441 -5.099 -9.607 1.00 92.88 91 PHE A N 1
ATOM 728 C CA . PHE A 1 91 ? -4.070 -3.981 -10.489 1.00 92.88 91 PHE A CA 1
ATOM 729 C C . PHE A 1 91 ? -4.647 -4.053 -11.896 1.00 92.88 91 PHE A C 1
ATOM 731 O O . PHE A 1 91 ? -4.685 -3.025 -12.566 1.00 92.88 91 PHE A O 1
ATOM 738 N N . PHE A 1 92 ? -5.074 -5.233 -12.351 1.00 92.62 92 PHE A N 1
ATOM 739 C CA . PHE A 1 92 ? -5.626 -5.414 -13.693 1.00 92.62 92 PHE A CA 1
ATOM 740 C C . PHE A 1 92 ? -7.138 -5.623 -13.691 1.00 92.62 92 PHE A C 1
ATOM 742 O O . PHE A 1 92 ? -7.699 -6.091 -14.679 1.00 92.62 92 PHE A O 1
ATOM 749 N N . LYS A 1 93 ? -7.807 -5.292 -12.585 1.00 91.12 93 LYS A N 1
ATOM 750 C CA . LYS A 1 93 ? -9.264 -5.294 -12.469 1.00 91.12 93 LYS A CA 1
ATOM 751 C C . LYS A 1 93 ? -9.730 -3.942 -11.960 1.00 91.12 93 LYS A C 1
ATOM 753 O O . LYS A 1 93 ? -9.217 -3.444 -10.961 1.00 91.12 93 LYS A O 1
ATOM 758 N N . ASP A 1 94 ? -10.718 -3.378 -12.638 1.00 88.25 94 ASP A N 1
ATOM 759 C CA . ASP A 1 94 ? -11.422 -2.195 -12.160 1.00 88.25 94 ASP A CA 1
ATOM 760 C C . ASP A 1 94 ? -12.145 -2.542 -10.842 1.00 88.25 94 ASP A C 1
ATOM 762 O O . ASP A 1 94 ? -12.942 -3.489 -10.822 1.00 88.25 94 ASP A O 1
ATOM 766 N N . PRO A 1 95 ? -11.898 -1.809 -9.740 1.00 82.19 95 PRO A N 1
ATOM 767 C CA . PRO A 1 95 ? -12.509 -2.094 -8.445 1.00 82.19 95 PRO A CA 1
ATOM 768 C C . PRO A 1 95 ? -14.035 -1.928 -8.425 1.00 82.19 95 PRO A C 1
ATOM 770 O O . PRO A 1 95 ? -14.685 -2.532 -7.576 1.00 82.19 95 PRO A O 1
ATOM 773 N N . LEU A 1 96 ? -14.615 -1.117 -9.317 1.00 87.50 96 LEU A N 1
ATOM 774 C CA . LEU A 1 96 ? -16.060 -0.867 -9.349 1.00 87.50 96 LEU A CA 1
ATOM 775 C C . LEU A 1 96 ? -16.795 -1.854 -10.254 1.00 87.50 96 LEU A C 1
ATOM 777 O O . LEU A 1 96 ? -17.872 -2.332 -9.903 1.00 87.50 96 LEU A O 1
ATOM 781 N N . THR A 1 97 ? -16.235 -2.148 -11.429 1.00 89.88 97 THR A N 1
ATOM 782 C CA . THR A 1 97 ? -16.915 -2.969 -12.445 1.00 89.88 97 THR A CA 1
ATOM 783 C C . THR A 1 97 ? -16.410 -4.407 -12.520 1.00 89.88 97 THR A C 1
ATOM 785 O O . THR A 1 97 ? -17.049 -5.241 -13.161 1.00 89.88 97 THR A O 1
ATOM 788 N N . GLY A 1 98 ? -15.257 -4.710 -11.919 1.00 87.50 98 GLY A N 1
ATOM 789 C CA . GLY A 1 98 ? -14.596 -6.013 -12.007 1.00 87.50 98 GLY A CA 1
ATOM 790 C C . GLY A 1 98 ? -14.033 -6.346 -13.393 1.00 87.50 98 GLY A C 1
ATOM 791 O O . GLY A 1 98 ? -13.508 -7.444 -13.592 1.00 87.50 98 GLY A O 1
ATOM 792 N N . LYS A 1 99 ? -14.138 -5.429 -14.366 1.00 91.00 99 LYS A N 1
ATOM 793 C CA . LYS A 1 99 ? -13.626 -5.628 -15.725 1.00 91.00 99 LYS A CA 1
ATOM 794 C C . LYS A 1 99 ? -12.106 -5.610 -15.732 1.00 91.00 99 LYS A C 1
ATOM 796 O O . LYS A 1 99 ? -11.480 -4.874 -14.975 1.00 91.00 99 LYS A O 1
ATOM 801 N N . ILE A 1 100 ? -11.525 -6.410 -16.620 1.00 89.50 100 ILE A N 1
ATOM 802 C CA . ILE A 1 100 ? -10.076 -6.457 -16.788 1.00 89.50 100 ILE A CA 1
ATOM 803 C C . ILE A 1 100 ? -9.621 -5.171 -17.486 1.00 89.50 100 ILE A C 1
ATOM 805 O O . ILE A 1 100 ? -10.050 -4.893 -18.607 1.00 89.50 100 ILE A O 1
ATOM 809 N N . GLU A 1 101 ? -8.741 -4.410 -16.841 1.00 89.56 101 GLU A N 1
ATOM 810 C CA . GLU A 1 101 ? -8.171 -3.167 -17.364 1.00 89.56 101 GLU A CA 1
ATOM 811 C C . GLU A 1 101 ? -6.636 -3.209 -17.276 1.00 89.56 101 GLU A C 1
ATOM 813 O O . GLU A 1 101 ? -6.089 -3.691 -16.286 1.00 89.56 101 GLU A O 1
ATOM 818 N N . PRO A 1 102 ? -5.891 -2.749 -18.297 1.00 87.88 102 PRO A N 1
ATOM 819 C CA . PRO A 1 102 ? -4.438 -2.670 -18.207 1.00 87.88 102 PRO A CA 1
ATOM 820 C C . PRO A 1 102 ? -3.974 -1.647 -17.162 1.00 87.88 102 PRO A C 1
ATOM 822 O O . PRO A 1 102 ? -4.406 -0.498 -17.156 1.00 87.88 102 PRO A O 1
ATOM 825 N N . PHE A 1 103 ? -2.990 -2.034 -16.350 1.00 92.25 103 PHE A N 1
ATOM 826 C CA . PHE A 1 103 ? -2.310 -1.108 -15.452 1.00 92.25 103 PHE A CA 1
ATOM 827 C C . PHE A 1 103 ? -1.385 -0.142 -16.214 1.00 92.25 103 PHE A C 1
ATOM 829 O O . PHE A 1 103 ? -0.514 -0.564 -16.985 1.00 92.25 103 PHE A O 1
ATOM 836 N N . TYR A 1 104 ? -1.505 1.153 -15.918 1.00 93.88 104 TYR A N 1
ATOM 837 C CA . TYR A 1 104 ? -0.645 2.212 -16.446 1.00 93.88 104 TYR A CA 1
ATOM 838 C C . TYR A 1 104 ? 0.112 2.922 -15.321 1.00 93.88 104 TYR A C 1
ATOM 840 O O . TYR A 1 104 ? -0.483 3.402 -14.358 1.00 93.88 104 TYR A O 1
ATOM 848 N N . ALA A 1 105 ? 1.436 3.033 -15.457 1.00 95.75 105 ALA A N 1
ATOM 849 C CA . ALA A 1 105 ? 2.252 3.765 -14.493 1.00 95.75 105 ALA A CA 1
ATOM 850 C C . ALA A 1 105 ? 2.068 5.287 -14.647 1.00 95.75 105 ALA A C 1
ATOM 852 O O . ALA A 1 105 ? 1.743 5.786 -15.725 1.00 95.75 105 ALA A O 1
ATOM 853 N N . LEU A 1 106 ? 2.340 6.047 -13.586 1.00 95.81 106 LEU A N 1
ATOM 854 C CA . LEU A 1 106 ? 2.366 7.511 -13.637 1.00 95.81 106 LEU A CA 1
ATOM 855 C C . LEU A 1 106 ? 3.793 8.040 -13.835 1.00 95.81 106 LEU A C 1
ATOM 857 O O . LEU A 1 106 ? 4.770 7.460 -13.355 1.00 95.81 106 LEU A O 1
ATOM 861 N N . SER A 1 107 ? 3.922 9.214 -14.461 1.00 93.00 107 SER A N 1
ATOM 862 C CA . SER A 1 107 ? 5.220 9.852 -14.750 1.00 93.00 107 SER A CA 1
ATOM 863 C C . SER A 1 107 ? 6.100 10.131 -13.518 1.00 93.00 107 SER A C 1
ATOM 865 O O . SER A 1 107 ? 7.322 10.302 -13.648 1.00 93.00 107 SER A O 1
ATOM 867 N N . SER A 1 108 ? 5.479 10.209 -12.336 1.00 93.06 108 SER A N 1
ATOM 868 C CA . SER A 1 108 ? 6.132 10.433 -11.042 1.00 93.06 108 SER A CA 1
ATOM 869 C C . SER A 1 108 ? 5.705 9.398 -9.993 1.00 93.06 108 SER A C 1
ATOM 871 O O . SER A 1 108 ? 5.637 9.733 -8.814 1.00 93.06 108 SER A O 1
ATOM 873 N N . VAL A 1 109 ? 5.457 8.148 -10.410 1.00 94.00 109 VAL A N 1
ATOM 874 C CA . VAL A 1 109 ? 5.032 7.004 -9.573 1.00 94.00 109 VAL A CA 1
ATOM 875 C C . VAL A 1 109 ? 3.610 7.148 -9.035 1.00 94.00 109 VAL A C 1
ATOM 877 O O . VAL A 1 109 ? 2.743 6.365 -9.393 1.00 94.00 109 VAL A O 1
ATOM 880 N N . ASP A 1 110 ? 3.362 8.158 -8.206 1.00 92.56 110 ASP A N 1
ATOM 881 C CA . ASP A 1 110 ? 2.105 8.353 -7.477 1.00 92.56 110 ASP A CA 1
ATOM 882 C C . ASP A 1 110 ? 1.392 9.668 -7.804 1.00 92.56 110 ASP A C 1
ATOM 884 O O . ASP A 1 110 ? 0.366 9.991 -7.209 1.00 92.56 110 ASP A O 1
ATOM 888 N N . THR A 1 111 ? 1.973 10.443 -8.718 1.00 92.06 111 THR A N 1
ATOM 889 C CA . THR A 1 111 ? 1.466 11.723 -9.222 1.00 92.06 111 THR A CA 1
ATOM 890 C C . THR A 1 111 ? 1.864 11.908 -10.690 1.00 92.06 111 THR A C 1
ATOM 892 O O . THR A 1 111 ? 2.733 11.199 -11.214 1.00 92.06 111 THR A O 1
ATOM 895 N N . GLY A 1 112 ? 1.275 12.909 -11.345 1.00 91.94 112 GLY A N 1
ATOM 896 C CA . GLY A 1 112 ? 1.592 13.286 -12.721 1.00 91.94 112 GLY A CA 1
ATOM 897 C C . GLY A 1 112 ? 0.691 12.607 -13.749 1.00 91.94 112 GLY A C 1
ATOM 898 O O . GLY A 1 112 ? -0.431 12.219 -13.438 1.00 91.94 112 GLY A O 1
ATOM 899 N N . TRP A 1 113 ? 1.181 12.508 -14.983 1.00 92.38 113 TRP A N 1
ATOM 900 C CA . TRP A 1 113 ? 0.385 12.057 -16.123 1.00 92.38 113 TRP A CA 1
ATOM 901 C C . TRP A 1 113 ? 0.436 10.533 -16.274 1.00 92.38 113 TRP A C 1
ATOM 903 O O . TRP A 1 113 ? 1.503 9.944 -16.040 1.00 92.38 113 TRP A O 1
ATOM 913 N N . PRO A 1 114 ? -0.669 9.895 -16.699 1.00 94.44 114 PRO A N 1
ATOM 914 C CA . PRO A 1 114 ? -0.674 8.479 -17.031 1.00 94.44 114 PRO A CA 1
ATOM 915 C C . PRO A 1 114 ? 0.226 8.201 -18.235 1.00 94.44 114 PRO A C 1
ATOM 917 O O . PRO A 1 114 ? 0.230 8.924 -19.233 1.00 94.44 114 PRO A O 1
ATOM 920 N N . MET A 1 115 ? 1.024 7.147 -18.117 1.00 94.62 115 MET A N 1
ATOM 921 C CA . MET A 1 115 ? 1.912 6.661 -19.163 1.00 94.62 115 MET A CA 1
ATOM 922 C C . MET A 1 115 ? 1.232 5.578 -20.000 1.00 94.62 115 MET A C 1
ATOM 924 O O . MET A 1 115 ? 0.229 5.000 -19.602 1.00 94.62 115 MET A O 1
ATOM 928 N N . LYS A 1 116 ? 1.811 5.247 -21.157 1.00 94.25 116 LYS A N 1
ATOM 929 C CA . LYS A 1 116 ? 1.368 4.102 -21.975 1.00 94.25 116 LYS A CA 1
ATOM 930 C C . LYS A 1 116 ? 2.001 2.780 -21.522 1.00 94.25 116 LYS A C 1
ATOM 932 O O . LYS A 1 116 ? 1.549 1.713 -21.927 1.00 94.25 116 LYS A O 1
ATOM 937 N N . SER A 1 117 ? 3.056 2.856 -20.716 1.00 94.81 117 SER A N 1
ATOM 938 C CA . SER A 1 117 ? 3.826 1.737 -20.162 1.00 94.81 117 SER A CA 1
ATOM 939 C C . SER A 1 117 ? 3.417 1.400 -18.723 1.00 94.81 117 SER A C 1
ATOM 941 O O . SER A 1 117 ? 2.913 2.263 -18.002 1.00 94.81 117 SER A O 1
ATOM 943 N N . GLY A 1 118 ? 3.717 0.177 -18.284 1.00 94.94 118 GLY A N 1
ATOM 944 C CA . GLY A 1 118 ? 3.422 -0.321 -16.935 1.00 94.94 118 GLY A CA 1
ATOM 945 C C . GLY A 1 118 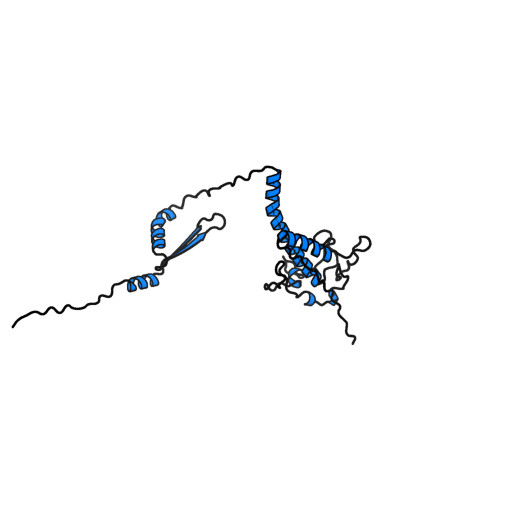? 4.673 -0.735 -16.155 1.00 94.94 118 GLY A C 1
ATOM 946 O O . GLY A 1 118 ? 5.796 -0.374 -16.515 1.00 94.94 118 GLY A O 1
ATOM 947 N N . TYR A 1 119 ? 4.473 -1.518 -15.095 1.00 95.44 119 TYR A N 1
ATOM 948 C CA . TYR A 1 119 ? 5.537 -2.142 -14.305 1.00 95.44 119 TYR A CA 1
ATOM 949 C C . TYR A 1 119 ? 5.638 -3.644 -14.608 1.00 95.44 119 TYR A C 1
ATOM 951 O O . TYR A 1 119 ? 4.633 -4.297 -14.890 1.00 95.44 119 TYR A O 1
ATOM 959 N N . SER A 1 120 ? 6.851 -4.202 -14.533 1.00 93.62 120 SER A N 1
ATOM 960 C CA . SER A 1 120 ? 7.043 -5.659 -14.448 1.00 93.62 120 SER A CA 1
ATOM 961 C C . SER A 1 120 ? 6.4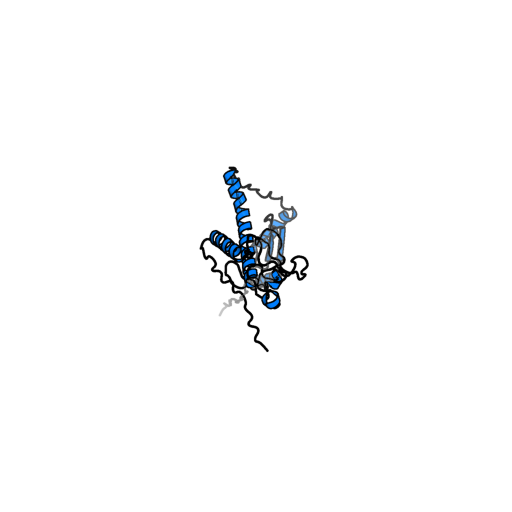87 -6.194 -13.119 1.00 93.62 120 SER A C 1
ATOM 963 O O . SER A 1 120 ? 6.311 -5.390 -12.204 1.00 93.62 120 SER A O 1
ATOM 965 N N . PRO A 1 121 ? 6.228 -7.506 -1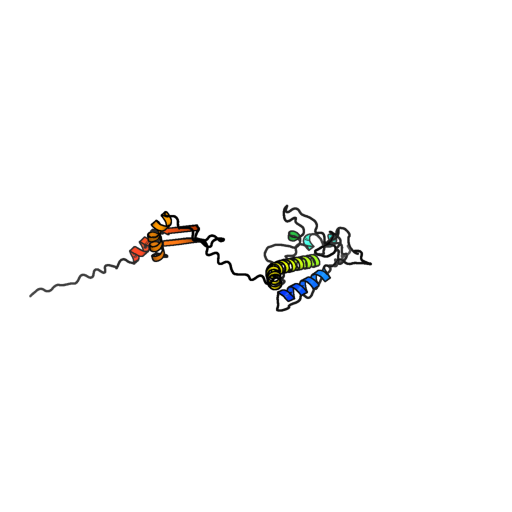2.974 1.00 93.00 121 PRO A N 1
ATOM 966 C CA . PRO A 1 121 ? 5.660 -8.076 -11.747 1.00 93.00 121 PRO A CA 1
ATOM 967 C C . PRO A 1 121 ? 6.391 -7.641 -10.471 1.00 93.00 121 PRO A C 1
ATOM 969 O O . PRO A 1 121 ? 5.765 -7.115 -9.556 1.00 93.00 121 PRO A O 1
ATOM 972 N N . ASP A 1 122 ? 7.723 -7.720 -10.457 1.00 91.94 122 ASP A N 1
ATOM 973 C CA . ASP A 1 122 ? 8.531 -7.330 -9.294 1.00 91.94 122 ASP A CA 1
ATOM 974 C C . ASP A 1 122 ? 8.394 -5.839 -8.948 1.00 91.94 122 ASP A C 1
ATOM 976 O O . ASP A 1 122 ? 8.239 -5.454 -7.788 1.00 91.94 122 ASP A O 1
ATOM 980 N N . LEU A 1 123 ? 8.390 -4.974 -9.965 1.00 94.62 123 LEU A N 1
ATOM 981 C CA . LEU A 1 123 ? 8.185 -3.538 -9.776 1.00 94.62 123 LEU A CA 1
ATOM 982 C C . LEU A 1 123 ? 6.744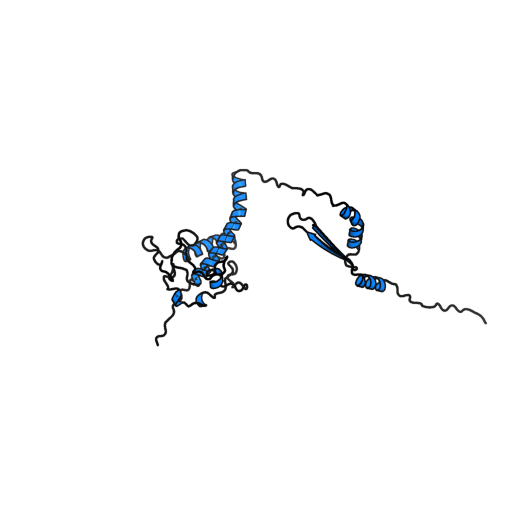 -3.226 -9.374 1.00 94.62 123 LEU A C 1
ATOM 984 O O . LEU A 1 123 ? 6.512 -2.296 -8.609 1.00 94.62 123 LEU A O 1
ATOM 988 N N . LEU A 1 124 ? 5.775 -4.006 -9.846 1.00 94.94 124 LEU A N 1
ATOM 989 C CA . LEU A 1 124 ? 4.382 -3.861 -9.454 1.00 94.94 124 LEU A CA 1
ATOM 990 C C . LEU A 1 124 ? 4.178 -4.286 -7.992 1.00 94.94 124 LEU A C 1
ATOM 992 O O . LEU A 1 124 ? 3.442 -3.619 -7.271 1.00 94.94 124 LEU A O 1
ATOM 996 N N . MET A 1 125 ? 4.905 -5.301 -7.515 1.00 94.75 125 MET A N 1
ATOM 997 C CA . MET A 1 125 ? 4.961 -5.647 -6.091 1.00 94.75 125 MET A CA 1
ATOM 998 C C . MET A 1 125 ? 5.554 -4.508 -5.255 1.00 94.75 125 MET A C 1
ATOM 1000 O O . MET A 1 125 ? 5.015 -4.135 -4.215 1.00 94.75 125 MET A O 1
ATOM 1004 N N . ILE A 1 126 ? 6.628 -3.874 -5.730 1.00 95.38 126 ILE A N 1
ATOM 1005 C CA . ILE A 1 126 ? 7.184 -2.692 -5.059 1.00 95.38 126 ILE A CA 1
ATOM 1006 C C . ILE A 1 126 ? 6.173 -1.535 -5.050 1.00 95.38 126 ILE A C 1
ATOM 1008 O O . ILE A 1 126 ? 6.076 -0.804 -4.062 1.00 95.38 126 ILE A O 1
ATOM 1012 N N . TYR A 1 127 ? 5.402 -1.366 -6.126 1.00 96.38 127 TYR A N 1
ATOM 1013 C CA . TYR A 1 127 ? 4.342 -0.363 -6.213 1.00 96.38 127 TYR A CA 1
ATOM 1014 C C . TYR A 1 127 ? 3.185 -0.644 -5.243 1.00 96.38 127 TYR A C 1
ATOM 1016 O O . TYR A 1 127 ? 2.660 0.292 -4.632 1.00 96.38 127 TYR A O 1
ATOM 1024 N N . TRP A 1 128 ? 2.834 -1.915 -5.041 1.00 94.94 128 TRP A N 1
ATOM 1025 C CA . TRP A 1 128 ? 1.899 -2.351 -4.005 1.00 94.94 128 TRP A CA 1
ATOM 1026 C C . TRP A 1 128 ? 2.375 -1.939 -2.609 1.00 94.94 128 TRP A C 1
ATOM 1028 O O . TRP A 1 128 ? 1.677 -1.188 -1.925 1.00 94.94 128 TRP A O 1
ATOM 1038 N N . LEU A 1 129 ? 3.594 -2.331 -2.227 1.00 94.94 129 LEU A N 1
ATOM 1039 C CA . LEU A 1 129 ? 4.182 -1.986 -0.927 1.00 94.94 129 LEU A CA 1
ATOM 1040 C C . LEU A 1 129 ? 4.248 -0.467 -0.722 1.00 94.94 129 LEU A C 1
ATOM 1042 O O . LEU A 1 129 ? 3.863 0.060 0.322 1.00 94.94 129 LEU A O 1
ATOM 1046 N N . PHE A 1 130 ? 4.671 0.260 -1.759 1.00 96.38 130 PHE A N 1
ATOM 1047 C CA . PHE A 1 130 ? 4.685 1.719 -1.767 1.00 96.38 130 PHE A CA 1
ATOM 1048 C C . PHE A 1 130 ? 3.296 2.316 -1.500 1.00 96.38 130 PHE A C 1
ATOM 1050 O O . PHE A 1 130 ? 3.174 3.239 -0.690 1.00 96.38 130 PHE A O 1
ATOM 1057 N N . SER A 1 131 ? 2.262 1.797 -2.164 1.00 95.31 131 SER A N 1
ATOM 1058 C CA . SER A 1 131 ? 0.880 2.260 -2.006 1.00 95.31 131 SER A CA 1
ATOM 1059 C C . SER A 1 131 ? 0.379 2.035 -0.579 1.00 95.31 131 SER A C 1
ATOM 1061 O O . SER A 1 131 ? -0.180 2.959 0.016 1.00 95.31 131 SER A O 1
ATOM 1063 N N . GLN A 1 132 ? 0.672 0.869 0.007 1.00 94.88 132 GLN A N 1
ATOM 1064 C CA . GLN A 1 132 ? 0.320 0.551 1.394 1.00 94.88 132 GLN A CA 1
ATOM 1065 C C . GLN A 1 132 ? 1.017 1.480 2.394 1.00 94.88 132 GLN A C 1
ATOM 1067 O O . GLN A 1 132 ? 0.358 2.128 3.210 1.00 94.88 132 GLN A O 1
ATOM 1072 N N . TRP A 1 133 ? 2.341 1.643 2.291 1.00 94.69 133 TRP A N 1
ATOM 1073 C CA . TRP A 1 133 ? 3.071 2.544 3.188 1.00 94.69 133 TRP A CA 1
ATOM 1074 C C . TRP A 1 133 ? 2.599 3.994 3.067 1.00 94.69 133 TRP A C 1
ATOM 1076 O O . TRP A 1 133 ? 2.538 4.707 4.071 1.00 94.69 133 TRP A O 1
ATOM 1086 N N . LYS A 1 134 ? 2.261 4.447 1.854 1.00 94.62 134 LYS A N 1
ATOM 1087 C CA . LYS A 1 134 ? 1.745 5.799 1.624 1.00 94.62 134 LYS A CA 1
ATOM 1088 C C . LYS A 1 134 ? 0.367 5.987 2.259 1.00 94.62 134 LYS A C 1
ATOM 1090 O O . LYS A 1 134 ? 0.153 7.016 2.897 1.00 94.62 134 LYS A O 1
ATOM 1095 N N . MET A 1 135 ? -0.534 5.015 2.116 1.00 92.50 135 MET A N 1
ATOM 1096 C CA . MET A 1 135 ? -1.856 5.044 2.745 1.00 92.50 135 MET A CA 1
ATOM 1097 C C . MET A 1 135 ? -1.733 5.115 4.272 1.00 92.50 135 MET A C 1
ATOM 1099 O O . MET A 1 135 ? -2.309 6.011 4.889 1.00 92.50 135 MET A O 1
ATOM 1103 N N . GLN A 1 136 ? -0.891 4.265 4.869 1.00 91.00 136 GLN A N 1
ATOM 1104 C CA . GLN A 1 136 ? -0.626 4.294 6.309 1.00 91.00 136 GLN A CA 1
ATOM 1105 C C . GLN A 1 136 ? -0.054 5.648 6.752 1.00 91.00 136 GLN A C 1
ATOM 1107 O O . GLN A 1 136 ? -0.509 6.246 7.723 1.00 91.00 136 GLN A O 1
ATOM 1112 N N . GLN A 1 137 ? 0.909 6.189 6.000 1.00 90.81 137 GLN A N 1
ATO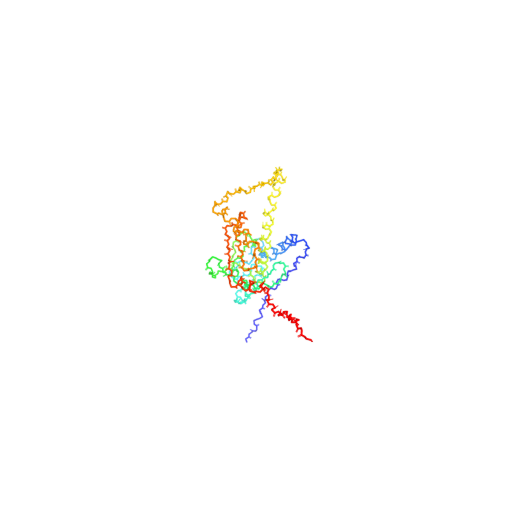M 1113 C CA . GLN A 1 137 ? 1.478 7.502 6.298 1.00 90.81 137 GLN A CA 1
ATOM 1114 C C . GLN A 1 137 ? 0.429 8.624 6.215 1.00 90.81 137 GLN A C 1
ATOM 1116 O O . GLN A 1 137 ? 0.504 9.588 6.976 1.00 90.81 137 GLN A O 1
ATOM 1121 N N . GLN A 1 138 ? -0.531 8.541 5.292 1.00 87.69 138 GLN A N 1
ATOM 1122 C CA . GLN A 1 138 ? -1.620 9.515 5.198 1.00 87.69 138 GLN A CA 1
ATOM 1123 C C . GLN A 1 138 ? -2.544 9.446 6.416 1.00 87.69 138 GLN A C 1
ATOM 1125 O O . GLN A 1 138 ? -2.873 10.500 6.957 1.00 87.69 138 GLN A O 1
ATOM 1130 N N . GLN A 1 139 ? -2.893 8.246 6.884 1.00 86.50 139 GLN A N 1
ATOM 1131 C CA . GLN A 1 139 ? -3.682 8.053 8.106 1.00 86.50 139 GLN A CA 1
ATOM 1132 C C . GLN A 1 139 ? -2.958 8.619 9.340 1.00 86.50 139 GLN A C 1
ATOM 1134 O O . GLN A 1 139 ? -3.536 9.391 10.109 1.00 86.50 139 GLN A O 1
ATOM 1139 N N . ASP A 1 140 ? -1.659 8.338 9.480 1.00 81.38 140 ASP A N 1
ATOM 1140 C CA . ASP A 1 140 ? -0.836 8.890 10.563 1.00 81.38 140 ASP A CA 1
ATOM 1141 C C . ASP A 1 140 ? -0.749 10.423 10.491 1.00 81.38 140 ASP A C 1
ATOM 1143 O O . ASP A 1 140 ? -0.796 11.126 11.498 1.00 81.38 140 ASP A O 1
ATOM 1147 N N . ASN A 1 141 ? -0.615 10.979 9.287 1.00 81.38 141 ASN A N 1
ATOM 1148 C CA . ASN A 1 141 ? -0.526 12.423 9.121 1.00 81.38 141 ASN A CA 1
ATOM 1149 C C . ASN A 1 141 ? -1.870 13.106 9.401 1.00 81.38 141 ASN A C 1
ATOM 1151 O O . ASN A 1 141 ? -1.860 14.203 9.946 1.00 81.38 141 ASN A O 1
ATOM 1155 N N . GLN A 1 142 ? -3.011 12.493 9.068 1.00 74.56 142 GLN A N 1
ATOM 1156 C CA . GLN A 1 142 ? -4.334 13.045 9.387 1.00 74.56 142 GLN A CA 1
ATOM 1157 C C . GLN A 1 142 ? -4.539 13.175 10.901 1.00 74.56 142 GLN A C 1
ATOM 1159 O O . GLN A 1 142 ? -5.018 14.212 11.364 1.00 74.56 142 GLN A O 1
ATOM 1164 N N . SER A 1 143 ? -4.100 12.181 11.678 1.00 63.53 143 SER A N 1
ATOM 1165 C CA . SER A 1 143 ? -4.151 12.244 13.143 1.00 63.53 143 SER A CA 1
ATOM 1166 C C . SER A 1 143 ? -3.160 13.256 13.739 1.00 63.53 143 SER A C 1
ATOM 1168 O O . SER A 1 143 ? -3.429 13.825 14.794 1.00 63.53 143 SER A O 1
ATOM 1170 N N . GLN A 1 144 ? -2.046 13.551 13.057 1.00 59.47 144 GLN A N 1
ATOM 1171 C CA . GLN A 1 144 ? -1.039 14.521 13.517 1.00 59.47 144 GLN A CA 1
ATOM 1172 C C . GLN A 1 144 ? -1.284 15.970 13.063 1.00 59.47 144 GLN A C 1
ATOM 1174 O O . GLN A 1 144 ? -0.892 16.907 13.765 1.00 59.47 144 GLN A O 1
ATOM 1179 N N . HIS A 1 145 ? -1.907 16.191 11.900 1.00 52.59 145 HIS A N 1
ATOM 1180 C CA . HIS A 1 145 ? -2.107 17.532 11.336 1.00 52.59 145 HIS A CA 1
ATOM 1181 C C . HIS A 1 145 ? -3.033 18.380 12.213 1.00 52.59 145 HIS A C 1
ATOM 1183 O O . HIS A 1 145 ? -2.836 19.590 12.341 1.00 52.59 145 HIS A O 1
ATOM 1189 N N . SER A 1 146 ? -3.998 17.731 12.866 1.00 57.78 146 SER A N 1
ATOM 1190 C CA . SER A 1 146 ? -4.856 18.317 13.890 1.00 57.78 146 SER A CA 1
ATOM 1191 C C . SER A 1 146 ? -4.020 18.810 15.082 1.00 57.78 146 SER A C 1
ATOM 1193 O O . SER A 1 146 ? -4.028 20.000 15.389 1.00 57.78 146 SER A O 1
ATOM 1195 N N . VAL A 1 147 ? -3.164 17.957 15.649 1.00 60.16 147 VAL A N 1
ATOM 1196 C CA . VAL A 1 147 ? -2.299 18.273 16.801 1.00 60.16 147 VAL A CA 1
ATOM 1197 C C . VAL A 1 147 ? -1.305 19.402 16.508 1.00 60.16 147 VAL A C 1
ATOM 1199 O O . VAL A 1 147 ? -1.110 20.290 17.343 1.00 60.16 147 VAL A O 1
ATOM 1202 N N . TRP A 1 148 ? -0.670 19.404 15.332 1.00 61.34 148 TRP A N 1
ATOM 1203 C CA . TRP A 1 148 ? 0.300 20.442 14.965 1.00 61.34 148 TRP A CA 1
ATOM 1204 C C . TRP A 1 148 ? -0.364 21.806 14.728 1.00 61.34 148 TRP A C 1
ATOM 1206 O O . TRP A 1 148 ? 0.123 22.824 15.231 1.00 61.34 148 TRP A O 1
ATOM 1216 N N . LEU A 1 149 ? -1.506 21.838 14.029 1.00 59.78 149 LEU A N 1
ATOM 1217 C CA . LEU A 1 149 ? -2.295 23.060 13.844 1.00 59.78 149 LEU A CA 1
ATOM 1218 C C . LEU A 1 149 ? -2.800 23.615 15.183 1.00 59.78 149 LEU A C 1
ATOM 1220 O O . LEU A 1 149 ? -2.739 24.828 15.387 1.00 59.78 149 LEU A O 1
ATOM 1224 N N . TRP A 1 150 ? -3.240 22.757 16.110 1.00 59.53 150 TRP A N 1
ATOM 1225 C CA . TRP A 1 150 ? -3.696 23.172 17.442 1.00 59.53 150 TRP A CA 1
ATOM 1226 C C . TRP A 1 150 ? -2.574 23.781 18.278 1.00 59.53 150 TRP A C 1
AT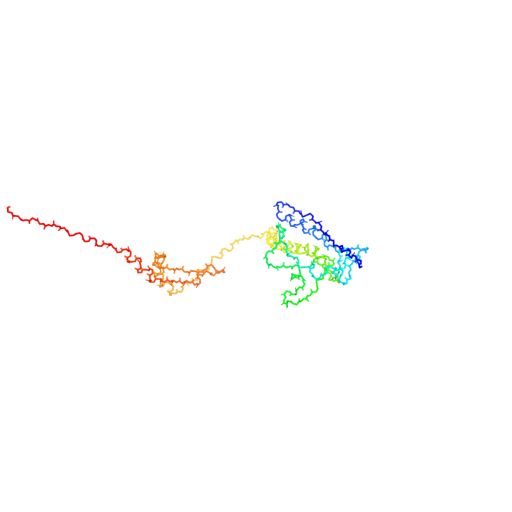OM 1228 O O . TRP A 1 150 ? -2.750 24.866 18.838 1.00 59.53 150 TRP A O 1
ATOM 1238 N N . LYS A 1 151 ? -1.395 23.142 18.299 1.00 63.50 151 LYS A N 1
ATOM 1239 C CA . LYS A 1 151 ? -0.212 23.663 19.001 1.00 63.50 151 LYS A CA 1
ATOM 1240 C C . LYS A 1 151 ? 0.232 25.013 18.437 1.00 63.50 151 LYS A C 1
ATOM 1242 O O . LYS A 1 151 ? 0.493 25.935 19.205 1.00 63.50 151 LYS A O 1
ATOM 1247 N N . ARG A 1 152 ? 0.264 25.166 17.107 1.00 71.50 152 ARG A N 1
ATOM 1248 C CA . ARG A 1 152 ? 0.661 26.427 16.455 1.00 71.50 152 ARG A CA 1
ATOM 1249 C C . ARG A 1 152 ? -0.359 27.550 16.661 1.00 71.50 152 ARG A C 1
ATOM 1251 O O . ARG A 1 152 ? 0.036 28.702 16.802 1.00 71.50 152 ARG A O 1
ATOM 1258 N N . ARG A 1 153 ? -1.658 27.232 16.688 1.00 72.50 153 ARG A N 1
ATOM 1259 C CA . ARG A 1 153 ? -2.745 28.210 16.879 1.00 72.50 153 ARG A CA 1
ATOM 1260 C C . ARG A 1 153 ? -3.142 28.428 18.344 1.00 72.50 153 ARG A C 1
ATOM 1262 O O . ARG A 1 153 ? -4.107 29.141 18.589 1.00 72.50 153 ARG A O 1
ATOM 1269 N N . LYS A 1 154 ? -2.423 27.837 19.310 1.00 68.94 154 LYS A N 1
ATOM 1270 C CA . LYS A 1 154 ? -2.755 27.872 20.751 1.00 68.94 154 LYS A CA 1
ATOM 1271 C C . LYS A 1 154 ? -4.211 27.466 21.046 1.00 68.94 154 LYS A C 1
ATOM 1273 O O . LYS A 1 154 ? -4.824 27.965 21.984 1.00 68.94 154 LYS A O 1
ATOM 1278 N N . ILE A 1 155 ? -4.774 26.564 20.242 1.00 67.25 155 ILE A N 1
ATOM 1279 C CA . ILE A 1 155 ? -6.143 26.082 20.435 1.00 67.25 155 ILE A CA 1
ATOM 1280 C C . ILE A 1 155 ? -6.099 25.050 21.562 1.00 67.25 155 ILE A C 1
ATOM 1282 O O . ILE A 1 155 ? -5.518 23.975 21.408 1.00 67.25 155 ILE A O 1
ATOM 1286 N N . LYS A 1 156 ? -6.675 25.396 22.717 1.00 60.19 156 LYS A N 1
ATOM 1287 C CA . LYS A 1 156 ? -6.813 24.488 23.858 1.00 60.19 156 LYS A CA 1
ATOM 1288 C C . LYS A 1 156 ? -7.980 23.543 23.577 1.00 60.19 156 LYS A C 1
ATOM 1290 O O . LYS A 1 156 ? -9.129 23.971 23.586 1.00 60.19 156 LYS A O 1
ATOM 1295 N N . MET A 1 157 ? -7.683 22.268 23.334 1.00 52.75 157 MET A N 1
ATOM 1296 C CA . MET A 1 157 ? -8.705 21.222 23.302 1.00 52.75 157 MET A CA 1
ATOM 1297 C C . MET A 1 157 ? -9.201 21.021 24.730 1.00 52.75 157 MET A C 1
ATOM 1299 O O . MET A 1 157 ? -8.542 20.381 25.547 1.00 52.75 157 MET A O 1
ATOM 1303 N N . VAL A 1 158 ? -10.334 21.633 25.050 1.00 63.22 158 VAL A N 1
ATOM 1304 C CA . VAL A 1 158 ? -11.100 21.246 26.228 1.00 63.22 158 VAL A CA 1
ATOM 1305 C C . VAL A 1 158 ? -11.891 20.016 25.795 1.00 63.22 158 VAL A C 1
ATOM 1307 O O . VAL A 1 158 ? -12.658 20.135 24.837 1.00 63.22 158 VAL A O 1
ATOM 1310 N N . PRO A 1 159 ? -11.681 18.833 26.402 1.00 52.00 159 PRO A N 1
ATOM 1311 C CA . PRO A 1 159 ? -12.535 17.693 26.121 1.00 52.00 159 PRO A CA 1
ATOM 1312 C C . PRO A 1 159 ? -13.962 18.131 26.420 1.00 52.00 159 PRO A C 1
ATOM 1314 O O . PRO A 1 159 ? -14.296 18.485 27.553 1.00 52.00 159 PRO A O 1
ATOM 1317 N N . ILE A 1 160 ? -14.791 18.174 25.381 1.00 52.62 160 ILE A N 1
ATOM 1318 C CA . ILE A 1 160 ? -16.220 18.311 25.580 1.00 52.62 160 ILE A CA 1
ATOM 1319 C C . ILE A 1 160 ? -16.627 16.953 26.127 1.00 52.62 160 ILE A C 1
ATOM 1321 O O . ILE A 1 160 ? -16.836 16.007 25.373 1.00 52.62 160 ILE A O 1
ATOM 1325 N N . ASN A 1 161 ? -16.686 16.844 27.452 1.00 49.91 161 ASN A N 1
ATOM 1326 C CA . ASN A 1 161 ? -17.514 15.836 28.082 1.00 49.91 161 ASN A CA 1
ATOM 1327 C C . ASN A 1 161 ? -18.948 16.190 27.690 1.00 49.91 161 ASN A C 1
ATOM 1329 O O . ASN A 1 161 ? -19.672 16.840 28.444 1.00 49.91 161 ASN A O 1
ATOM 1333 N N . THR A 1 162 ? -19.364 15.791 26.489 1.00 51.66 162 THR A N 1
ATOM 1334 C CA . THR A 1 162 ? -20.765 15.499 26.246 1.00 51.66 162 THR A CA 1
ATOM 1335 C C . THR A 1 162 ? -21.057 14.343 27.178 1.00 51.66 162 THR A C 1
ATOM 1337 O O . THR A 1 162 ? -20.880 13.182 26.820 1.00 51.66 162 THR A O 1
ATOM 1340 N N . GLN A 1 163 ? -21.434 14.662 28.419 1.00 52.75 163 GLN A N 1
ATOM 1341 C CA . GLN A 1 163 ? -22.261 13.752 29.183 1.00 52.75 163 GLN A CA 1
ATOM 1342 C C . GLN A 1 163 ? -23.402 13.431 28.229 1.00 52.75 163 GLN A C 1
ATOM 1344 O O . GLN A 1 163 ? -24.139 14.343 27.839 1.00 52.75 163 GLN A O 1
ATOM 1349 N N . ALA A 1 164 ? -23.440 12.190 27.738 1.00 54.12 164 ALA A N 1
ATOM 1350 C CA . ALA A 1 164 ? -24.553 11.724 26.938 1.00 54.12 164 ALA A CA 1
ATOM 1351 C C . ALA A 1 164 ? -25.804 12.172 27.691 1.00 54.12 164 ALA A C 1
ATOM 1353 O O . ALA A 1 164 ? -25.925 11.913 28.894 1.00 54.12 164 ALA A O 1
ATOM 1354 N N . LYS A 1 165 ? -26.654 12.976 27.041 1.00 55.41 165 LYS A N 1
ATOM 1355 C CA . LYS A 1 165 ? -27.941 13.341 27.625 1.00 55.41 165 LYS A CA 1
ATOM 1356 C C . LYS A 1 165 ? -28.632 12.011 27.864 1.00 55.41 165 LYS A C 1
ATOM 1358 O O . LYS A 1 165 ? -29.082 11.415 26.894 1.00 55.41 165 LYS A O 1
ATOM 1363 N N . LYS A 1 166 ? -28.648 11.546 29.118 1.00 57.84 166 LYS A N 1
ATOM 1364 C CA . LYS A 1 166 ? -29.388 10.353 29.518 1.00 57.84 166 LYS A CA 1
ATOM 1365 C C . LYS A 1 166 ? -30.813 10.608 29.078 1.00 57.84 166 LYS A C 1
ATOM 1367 O O . LYS A 1 166 ? -31.490 11.463 29.656 1.00 57.84 166 LYS A O 1
ATOM 1372 N N . MET A 1 167 ? -31.219 9.968 27.991 1.00 66.75 167 MET A N 1
ATOM 1373 C CA . MET A 1 167 ? -32.606 10.045 27.593 1.00 66.75 167 MET A CA 1
ATOM 1374 C C . MET A 1 167 ? -33.408 9.366 28.706 1.00 66.75 167 MET A C 1
ATOM 1376 O O . MET A 1 167 ? -32.944 8.369 29.267 1.00 66.75 167 MET A O 1
ATOM 1380 N N . PRO A 1 168 ? -34.554 9.933 29.111 1.00 72.38 168 PRO A N 1
ATOM 1381 C CA . PRO A 1 168 ? -35.396 9.276 30.097 1.00 72.38 168 PRO A CA 1
ATOM 1382 C C . PRO A 1 168 ? -35.730 7.875 29.579 1.00 72.38 168 PRO A C 1
ATOM 1384 O O . PRO A 1 168 ? -36.144 7.726 28.425 1.00 72.38 168 PRO A O 1
ATOM 1387 N N . LYS A 1 169 ? -35.505 6.853 30.415 1.00 76.12 169 LYS A N 1
ATOM 1388 C CA . LYS A 1 169 ? -35.848 5.472 30.070 1.00 76.12 169 LYS A CA 1
ATOM 1389 C C . LYS A 1 169 ? -37.343 5.427 29.706 1.00 76.12 169 LYS A C 1
ATOM 1391 O O . LYS A 1 169 ? -38.148 6.112 30.343 1.00 76.12 169 LYS A O 1
ATOM 1396 N N . PRO A 1 170 ? -37.759 4.650 28.694 1.00 85.88 170 PRO A N 1
ATOM 1397 C CA . PRO A 1 170 ? -39.179 4.464 28.426 1.00 85.88 170 PRO A CA 1
ATOM 1398 C C . PRO A 1 170 ? -39.890 3.919 29.674 1.00 85.88 170 PRO A C 1
ATOM 1400 O O . PRO A 1 170 ? -39.380 3.005 30.316 1.00 85.88 170 PRO A O 1
ATOM 1403 N N . LYS A 1 171 ? -41.087 4.425 29.999 1.00 88.44 171 LYS A N 1
ATOM 1404 C CA . LYS A 1 171 ? -41.834 4.047 31.222 1.00 88.44 171 LYS A CA 1
ATOM 1405 C C . LYS A 1 171 ? -42.011 2.532 31.405 1.00 88.44 171 LYS A C 1
ATOM 1407 O O . LYS A 1 171 ? -42.028 2.041 32.526 1.00 88.44 171 LYS A O 1
ATOM 1412 N N . LEU A 1 172 ? -42.143 1.788 30.303 1.00 86.06 172 LEU A N 1
ATOM 1413 C CA . LEU A 1 172 ? -42.244 0.326 30.337 1.00 86.06 172 LEU A CA 1
ATOM 1414 C C . LEU A 1 172 ? -40.943 -0.333 30.819 1.00 86.06 172 LEU A C 1
ATOM 1416 O O . LEU A 1 172 ? -40.995 -1.298 31.569 1.00 86.06 172 LEU A O 1
ATOM 1420 N N . VAL A 1 173 ? -39.789 0.208 30.425 1.00 85.19 173 VAL A N 1
ATOM 1421 C CA . VAL A 1 173 ? -38.475 -0.276 30.870 1.00 85.19 173 VAL A CA 1
ATOM 1422 C C . VAL A 1 173 ? -38.310 -0.040 32.370 1.00 85.19 173 VAL A C 1
ATOM 1424 O O . VAL A 1 173 ? -37.868 -0.936 33.075 1.00 85.19 173 VAL A O 1
ATOM 1427 N N . GLU A 1 174 ? -38.740 1.120 32.877 1.00 86.94 174 GLU A N 1
ATOM 1428 C CA . GLU A 1 174 ? -38.742 1.397 34.322 1.00 86.94 174 GLU A CA 1
ATOM 1429 C C . GLU A 1 174 ? -39.642 0.420 35.093 1.00 86.94 174 GLU A C 1
ATOM 1431 O O . GLU A 1 174 ? -39.253 -0.078 36.146 1.00 86.94 174 GLU A O 1
ATOM 1436 N N . ALA A 1 175 ? -40.817 0.090 34.548 1.00 89.94 175 ALA A N 1
ATOM 1437 C CA . ALA A 1 175 ? -41.722 -0.887 35.151 1.00 89.94 175 ALA A CA 1
ATOM 1438 C C . ALA A 1 175 ? -41.174 -2.327 35.116 1.00 89.94 175 ALA A C 1
ATOM 1440 O O . ALA A 1 175 ? -41.484 -3.117 36.005 1.00 89.94 175 ALA A O 1
ATOM 1441 N N . MET A 1 176 ? -40.368 -2.675 34.107 1.00 90.25 176 MET A N 1
ATOM 1442 C CA . MET A 1 176 ? -39.748 -3.999 33.957 1.00 90.25 176 MET A CA 1
ATOM 1443 C C . MET A 1 176 ? -38.432 -4.148 34.733 1.00 90.25 176 MET A C 1
ATOM 1445 O O . MET A 1 176 ? -37.924 -5.261 34.845 1.00 90.25 176 MET A O 1
ATOM 1449 N N . GLU A 1 177 ? -37.892 -3.068 35.302 1.00 88.62 177 GLU A N 1
ATOM 1450 C CA . GLU A 1 177 ? -36.630 -3.081 36.050 1.00 88.62 177 GLU A CA 1
ATOM 1451 C C . GLU A 1 177 ? -36.606 -4.134 37.183 1.00 88.62 177 GLU A C 1
ATOM 1453 O O . GLU A 1 177 ? -35.618 -4.859 37.270 1.00 88.62 177 GLU A O 1
ATOM 1458 N N . PRO A 1 178 ? -37.671 -4.344 37.991 1.00 93.12 178 PRO A N 1
ATOM 1459 C CA . PRO A 1 178 ? -37.666 -5.396 39.013 1.00 93.12 178 PRO A CA 1
ATOM 1460 C C . PRO A 1 178 ? -37.538 -6.808 38.424 1.00 93.12 178 PRO A C 1
ATOM 1462 O O . PRO A 1 178 ? -36.824 -7.648 38.965 1.00 93.12 178 PRO A O 1
ATOM 1465 N N . PHE A 1 179 ? -38.202 -7.066 37.293 1.00 91.81 179 PHE A N 1
ATOM 1466 C CA . PHE A 1 179 ? -38.092 -8.341 36.583 1.00 91.81 179 PHE A CA 1
ATOM 1467 C C . PHE A 1 179 ? -36.689 -8.530 35.996 1.00 91.81 179 PHE A C 1
ATOM 1469 O O . PHE A 1 179 ? -36.135 -9.625 36.056 1.00 91.81 179 PHE A O 1
ATOM 1476 N N . TYR A 1 180 ? -36.095 -7.456 35.475 1.00 91.75 180 TYR A N 1
ATOM 1477 C CA . TYR A 1 180 ? -34.730 -7.474 34.965 1.00 91.75 180 TYR A CA 1
ATOM 1478 C C . TYR A 1 180 ? -33.704 -7.805 36.058 1.00 91.75 180 TYR A C 1
ATOM 1480 O O . TYR A 1 180 ? -32.852 -8.666 35.852 1.00 91.75 180 TYR A O 1
ATOM 1488 N N . GLN A 1 181 ? -33.825 -7.190 37.240 1.00 92.06 181 GLN A N 1
ATOM 1489 C CA . GLN A 1 181 ? -32.961 -7.484 38.392 1.00 92.06 181 GLN A CA 1
ATOM 1490 C C . GLN A 1 181 ? -33.093 -8.945 38.843 1.00 92.06 181 GLN A C 1
ATOM 1492 O O . GLN A 1 181 ? -32.084 -9.616 39.042 1.00 92.06 181 GLN A O 1
ATOM 1497 N N . LEU A 1 182 ? -34.320 -9.475 38.893 1.00 91.50 182 LEU A N 1
ATOM 1498 C CA . LEU A 1 182 ? -34.557 -10.891 39.189 1.00 91.50 182 LEU A CA 1
ATOM 1499 C C . LEU A 1 182 ? -33.862 -11.806 38.164 1.00 91.50 182 LEU A C 1
ATOM 1501 O O . LEU A 1 182 ? -33.250 -12.810 38.518 1.00 91.50 182 LEU A O 1
ATOM 1505 N N . CYS A 1 183 ? -33.918 -11.452 36.881 1.00 91.25 183 CYS A N 1
ATOM 1506 C CA . CYS A 1 183 ? -33.248 -12.215 35.830 1.00 91.25 183 CYS A CA 1
ATOM 1507 C C . CYS A 1 183 ? -31.717 -12.177 35.967 1.00 91.25 183 CYS A C 1
ATOM 1509 O O . CYS A 1 183 ? -31.068 -13.195 35.731 1.00 91.25 183 CYS A O 1
ATOM 1511 N N . LEU A 1 184 ? -31.141 -11.039 36.372 1.00 89.94 184 LEU A N 1
ATOM 1512 C CA . LEU A 1 184 ? -29.701 -10.899 36.622 1.00 89.94 184 LEU A CA 1
ATOM 1513 C C . LEU A 1 184 ? -29.232 -11.782 37.784 1.00 89.94 184 LEU A C 1
ATOM 1515 O O . LEU A 1 184 ? -28.213 -12.460 37.668 1.00 89.94 184 LEU A O 1
ATOM 1519 N N . GLU A 1 185 ? -29.986 -11.826 38.883 1.00 91.00 185 GLU A N 1
ATOM 1520 C CA . GLU A 1 185 ? -29.675 -12.675 40.045 1.00 91.00 185 GLU A CA 1
ATOM 1521 C C . GLU A 1 185 ? -29.680 -14.176 39.704 1.00 91.00 185 GLU A C 1
ATOM 1523 O O . GLU A 1 185 ? -28.946 -14.970 40.302 1.00 91.00 185 GLU A O 1
ATOM 1528 N N . HIS A 1 186 ? -30.496 -14.566 38.723 1.00 87.88 186 HIS A N 1
ATOM 1529 C CA . HIS A 1 186 ? -30.663 -15.946 38.271 1.00 87.88 186 HIS A CA 1
ATOM 1530 C C . HIS A 1 186 ? -29.946 -16.254 36.947 1.00 87.88 186 HIS A C 1
ATOM 1532 O O . HIS A 1 186 ? -30.166 -17.318 36.356 1.00 87.88 186 HIS A O 1
ATOM 1538 N N . GLN A 1 187 ? -29.051 -15.373 36.494 1.00 88.12 187 GLN A N 1
ATOM 1539 C CA . GLN A 1 187 ? -28.281 -15.590 35.275 1.00 88.12 187 GLN A CA 1
ATOM 1540 C C . GLN A 1 187 ? -27.442 -16.874 35.380 1.00 88.12 187 GLN A C 1
ATOM 1542 O O . GLN A 1 187 ? -26.757 -17.123 36.372 1.00 88.12 187 GLN A O 1
ATOM 1547 N N . GLY A 1 188 ? -27.530 -17.727 34.359 1.00 83.69 188 GLY A N 1
ATOM 1548 C CA . GLY A 1 188 ? -26.883 -19.042 34.346 1.00 83.69 188 GLY A CA 1
ATOM 1549 C C . GLY A 1 188 ? -27.651 -20.149 35.082 1.00 83.69 188 GLY A C 1
ATOM 1550 O O . GLY A 1 188 ? -27.285 -21.311 34.951 1.00 83.69 188 GLY A O 1
ATOM 1551 N N . LYS A 1 189 ? -28.753 -19.839 35.783 1.00 87.50 189 LYS A N 1
ATOM 1552 C CA . LYS A 1 189 ? -29.692 -20.828 36.356 1.00 87.50 189 LYS A CA 1
ATOM 1553 C C . LYS A 1 189 ? -30.901 -21.048 35.440 1.00 87.50 189 LYS A C 1
ATOM 1555 O O . LYS A 1 189 ? -32.041 -21.093 35.887 1.00 87.50 189 LYS A O 1
ATOM 1560 N N . GLY A 1 190 ? -30.648 -21.105 34.133 1.00 83.25 190 GLY A N 1
ATOM 1561 C CA . GLY A 1 190 ? -31.678 -21.173 33.091 1.00 83.25 190 GLY A CA 1
ATOM 1562 C C . GLY A 1 190 ? -32.151 -19.808 32.589 1.00 83.25 190 GLY A C 1
ATOM 1563 O O . GLY A 1 190 ? -32.980 -19.762 31.689 1.00 83.25 190 GLY A O 1
ATOM 1564 N N . VAL A 1 191 ? -31.618 -18.705 33.124 1.00 92.19 191 VAL A N 1
ATOM 1565 C CA . VAL A 1 191 ? -31.818 -17.356 32.578 1.00 92.19 191 VAL A CA 1
ATOM 1566 C C . VAL A 1 191 ? -30.587 -16.934 31.783 1.00 92.19 191 VAL A C 1
ATOM 1568 O O . VAL A 1 191 ? -29.468 -16.959 32.303 1.00 92.19 191 VAL A O 1
ATOM 1571 N N . GLU A 1 192 ? -30.795 -16.504 30.543 1.00 91.94 192 GLU A N 1
ATOM 1572 C CA . GLU A 1 192 ? -29.770 -15.913 29.684 1.00 91.94 192 GLU A CA 1
ATOM 1573 C C . GLU A 1 192 ? -30.188 -14.500 29.269 1.00 91.94 192 GLU A C 1
ATOM 1575 O O . GLU A 1 192 ? -31.316 -14.270 28.834 1.00 91.94 192 GLU A O 1
ATOM 1580 N N . ILE A 1 193 ? -29.273 -13.542 29.416 1.00 92.62 193 ILE A N 1
ATOM 1581 C CA . ILE A 1 193 ? -29.503 -12.133 29.094 1.00 92.62 193 ILE A CA 1
ATOM 1582 C C . ILE A 1 193 ? -28.500 -11.716 28.021 1.00 92.62 193 ILE A C 1
ATOM 1584 O O . ILE A 1 193 ? -27.292 -11.847 28.210 1.00 92.62 193 ILE A O 1
ATOM 1588 N N . SER A 1 194 ? -29.006 -11.197 26.904 1.00 91.81 194 SER A N 1
ATOM 1589 C CA . SER A 1 194 ? -28.214 -10.662 25.794 1.00 91.81 194 SER A CA 1
ATOM 1590 C C . SER A 1 194 ? -28.503 -9.176 25.597 1.00 91.81 194 SER A C 1
ATOM 1592 O O . SER A 1 194 ? -29.617 -8.801 25.227 1.00 91.81 194 SER A O 1
ATOM 1594 N N . GLU A 1 195 ? -27.492 -8.334 25.814 1.00 92.31 195 GLU A N 1
ATOM 1595 C CA . GLU A 1 195 ? -27.559 -6.883 25.613 1.00 92.31 195 GLU A CA 1
ATOM 1596 C C . GLU A 1 195 ? -26.825 -6.470 24.328 1.00 92.31 195 GLU A C 1
ATOM 1598 O O . GLU A 1 195 ? -25.619 -6.682 24.187 1.00 92.31 195 GLU A O 1
ATOM 1603 N N . PHE A 1 196 ? -27.527 -5.806 23.412 1.00 89.00 196 PHE A N 1
ATOM 1604 C CA . PHE A 1 196 ? -26.948 -5.230 22.201 1.00 89.00 196 PHE A CA 1
ATOM 1605 C C . PHE A 1 196 ? -26.810 -3.719 22.367 1.00 89.00 196 PHE A C 1
ATOM 1607 O O . PHE A 1 196 ? -27.799 -2.987 22.458 1.00 89.00 196 PHE A O 1
ATOM 1614 N N . LYS A 1 197 ? -25.559 -3.256 22.415 1.00 87.94 197 LYS A N 1
ATOM 1615 C CA . LYS A 1 197 ? -25.225 -1.842 22.591 1.00 87.94 197 LYS A CA 1
ATOM 1616 C C . LYS A 1 197 ? -25.108 -1.136 21.251 1.00 87.94 197 LYS A C 1
ATOM 1618 O O . LYS A 1 197 ? -24.498 -1.655 20.316 1.00 87.94 197 LYS A O 1
ATOM 1623 N N . ASN A 1 198 ? -25.627 0.080 21.186 1.00 81.31 198 ASN A N 1
ATOM 1624 C CA . ASN A 1 198 ? -25.410 0.954 20.051 1.00 81.31 198 ASN A CA 1
ATOM 1625 C C . ASN A 1 198 ? -23.932 1.360 19.980 1.00 81.31 198 ASN A C 1
ATOM 1627 O O . ASN A 1 198 ? -23.377 1.893 20.942 1.00 81.31 198 ASN A O 1
ATOM 1631 N N . PHE A 1 199 ? -23.295 1.167 18.826 1.00 74.75 199 PHE A N 1
ATOM 1632 C CA . PHE A 1 199 ? -21.885 1.519 18.638 1.00 74.75 199 PHE A CA 1
ATOM 1633 C C . PHE A 1 199 ? -21.612 3.032 18.757 1.00 74.75 199 PHE A C 1
ATOM 1635 O O . PHE A 1 199 ? -20.493 3.434 19.064 1.00 74.75 199 PHE A O 1
ATOM 1642 N N . GLN A 1 200 ? -22.618 3.878 18.517 1.00 67.81 200 GLN A N 1
ATOM 1643 C CA . GLN A 1 200 ? -22.475 5.335 18.522 1.00 67.81 200 GLN A CA 1
ATOM 1644 C C . GLN A 1 200 ? -22.769 5.966 19.889 1.00 67.81 200 GLN A C 1
ATOM 1646 O O . GLN A 1 200 ? -22.090 6.920 20.265 1.00 67.81 200 GLN A O 1
ATOM 1651 N N . THR A 1 201 ? -23.762 5.463 20.633 1.00 77.38 201 THR A N 1
ATOM 1652 C CA . THR A 1 201 ? -24.172 6.038 21.934 1.00 77.38 201 THR A CA 1
ATOM 1653 C C . THR A 1 201 ? -23.663 5.249 23.139 1.00 77.38 201 THR A C 1
ATOM 1655 O O . THR A 1 201 ? -23.547 5.811 24.225 1.00 77.38 201 THR A O 1
ATOM 1658 N N . GLY A 1 202 ? -23.335 3.964 22.967 1.00 72.69 202 GLY A N 1
ATOM 1659 C CA . GLY A 1 202 ? -22.948 3.060 24.053 1.00 72.69 202 GLY A CA 1
ATOM 1660 C C . GLY A 1 202 ? -24.109 2.597 24.944 1.00 72.69 202 GLY A C 1
ATOM 1661 O O . GLY A 1 202 ? -23.872 1.830 25.879 1.00 72.69 202 GLY A O 1
ATOM 1662 N N . GLU A 1 203 ? -25.341 3.037 24.670 1.00 79.62 203 GLU A N 1
ATOM 1663 C CA . GLU A 1 203 ? -26.551 2.591 25.370 1.00 79.62 203 GLU A CA 1
ATOM 1664 C C . GLU A 1 203 ? -27.011 1.217 24.853 1.00 79.62 203 GLU A C 1
ATOM 1666 O O . GLU A 1 203 ? -26.698 0.826 23.727 1.00 79.62 203 GLU A O 1
ATOM 1671 N N . VAL A 1 204 ? -27.711 0.455 25.699 1.00 82.00 204 VAL A N 1
ATOM 1672 C CA . VAL A 1 204 ? -28.301 -0.840 25.325 1.00 82.00 204 VAL A CA 1
ATOM 1673 C C . VAL A 1 204 ? -29.610 -0.568 24.590 1.00 82.00 204 VAL A C 1
ATOM 1675 O O . VAL A 1 204 ? -30.597 -0.188 25.215 1.00 82.00 204 VAL A O 1
ATOM 1678 N N . ASP A 1 205 ? -29.612 -0.764 23.273 1.00 83.19 205 ASP A N 1
ATOM 1679 C CA . ASP A 1 205 ? -30.795 -0.538 22.433 1.00 83.19 205 ASP A CA 1
ATOM 1680 C C . ASP A 1 205 ? -31.746 -1.738 22.476 1.00 83.19 205 ASP A C 1
ATOM 1682 O O . ASP A 1 205 ? -32.964 -1.585 22.381 1.00 83.19 205 ASP A O 1
ATOM 1686 N N . ILE A 1 206 ? -31.192 -2.947 22.606 1.00 87.56 206 ILE A N 1
ATOM 1687 C CA . ILE A 1 206 ? -31.956 -4.195 22.604 1.00 87.56 206 ILE A CA 1
ATOM 1688 C C . ILE A 1 206 ? -31.454 -5.070 23.747 1.00 87.56 206 ILE A C 1
ATOM 1690 O O . ILE A 1 206 ? -30.267 -5.374 23.831 1.00 87.56 206 ILE A O 1
ATOM 1694 N N . CYS A 1 207 ? -32.371 -5.506 24.605 1.00 89.62 207 CYS A N 1
ATOM 1695 C CA . CYS A 1 207 ? -32.118 -6.513 25.627 1.00 89.62 207 CYS A CA 1
ATOM 1696 C C . CYS A 1 207 ? -33.045 -7.703 25.373 1.00 89.62 207 CYS A C 1
ATOM 1698 O O . CYS A 1 207 ? -34.252 -7.527 25.208 1.00 89.62 207 CYS A O 1
ATOM 1700 N N . THR A 1 208 ? -32.476 -8.905 25.305 1.00 92.12 208 THR A N 1
ATOM 1701 C CA . THR A 1 208 ? -33.227 -10.157 25.169 1.00 92.12 208 THR A CA 1
ATOM 1702 C C . THR A 1 208 ? -33.009 -10.999 26.413 1.00 92.12 208 THR A C 1
ATOM 1704 O O . THR A 1 208 ? -31.866 -11.276 26.767 1.00 92.12 208 THR A O 1
ATOM 1707 N N . ILE A 1 209 ? -34.101 -11.419 27.050 1.00 92.81 209 ILE A N 1
ATOM 1708 C CA . ILE A 1 209 ? -34.086 -12.343 28.186 1.00 92.81 209 ILE A CA 1
ATOM 1709 C C . ILE A 1 209 ? -34.666 -13.667 27.700 1.00 92.81 209 ILE A C 1
ATOM 1711 O O . ILE A 1 209 ? -35.801 -13.714 27.225 1.00 92.81 209 ILE A O 1
ATOM 1715 N N . GLN A 1 210 ? -33.885 -14.733 27.811 1.00 93.00 210 GLN A N 1
ATOM 1716 C CA . GLN A 1 210 ? -34.296 -16.090 27.480 1.00 93.00 210 GLN A CA 1
ATOM 1717 C C . GLN A 1 210 ? -34.399 -16.911 28.762 1.00 93.00 210 GLN A C 1
ATOM 1719 O O . GLN A 1 210 ? -33.503 -16.885 29.603 1.00 93.00 210 GLN A O 1
ATOM 1724 N N . LEU A 1 211 ? -35.516 -17.623 28.909 1.00 94.50 211 LEU A N 1
ATOM 1725 C CA . LEU A 1 211 ? -35.790 -18.491 30.049 1.00 94.50 211 LEU A CA 1
ATOM 1726 C C . LEU A 1 211 ? -35.862 -19.938 29.552 1.00 94.50 211 LEU A C 1
ATOM 1728 O O . LEU A 1 211 ? -36.840 -20.333 28.913 1.00 94.50 211 LEU A O 1
ATOM 1732 N N . ASP A 1 212 ? -34.835 -20.732 29.843 1.00 92.31 212 ASP A N 1
ATOM 1733 C CA . ASP A 1 212 ? -34.835 -22.170 29.594 1.00 92.31 212 ASP A CA 1
ATOM 1734 C C . ASP A 1 212 ? -35.525 -22.905 30.747 1.00 92.31 212 ASP A C 1
ATOM 1736 O O . ASP A 1 212 ? -34.918 -23.324 31.736 1.00 92.31 212 ASP A O 1
ATOM 1740 N N . LEU A 1 213 ? -36.832 -23.102 30.580 1.00 91.94 213 LEU A N 1
ATOM 1741 C CA . LEU A 1 213 ? -37.672 -23.790 31.558 1.00 91.94 213 LEU A CA 1
ATOM 1742 C C . LEU A 1 213 ? -37.261 -25.254 31.787 1.00 91.94 213 LEU A C 1
ATOM 1744 O O . LEU A 1 213 ? -37.586 -25.812 32.833 1.00 91.94 213 LEU A O 1
ATOM 1748 N N . ARG A 1 214 ? -36.583 -25.903 30.829 1.00 91.06 214 ARG A N 1
ATOM 1749 C CA . ARG A 1 214 ? -36.132 -27.296 30.993 1.00 91.06 214 ARG A CA 1
ATOM 1750 C C . ARG A 1 214 ? -34.957 -27.347 31.952 1.00 91.06 214 ARG A C 1
ATOM 1752 O O . ARG A 1 214 ? -34.947 -28.165 32.866 1.00 91.06 214 ARG A O 1
ATOM 1759 N N . HIS A 1 215 ? -34.001 -26.446 31.755 1.00 88.00 215 HIS A N 1
ATOM 1760 C CA . HIS A 1 215 ? -32.841 -26.343 32.624 1.00 88.00 215 HIS A CA 1
ATOM 1761 C C . HIS A 1 215 ? -33.230 -25.905 34.042 1.00 88.00 215 HIS A C 1
ATOM 1763 O O . HIS A 1 215 ? -32.727 -26.465 35.012 1.00 88.00 215 HIS A O 1
ATOM 1769 N N . MET A 1 216 ? -34.187 -24.980 34.175 1.00 91.19 216 MET A N 1
ATOM 1770 C CA . MET A 1 216 ? -34.715 -24.572 35.484 1.00 91.19 216 MET A CA 1
ATOM 1771 C C . MET A 1 216 ? -35.322 -25.747 36.260 1.00 91.19 216 MET A C 1
ATOM 1773 O O . MET A 1 216 ? -34.936 -25.977 37.402 1.00 91.19 216 MET A O 1
ATOM 1777 N N . ARG A 1 217 ? -36.203 -26.538 35.629 1.00 91.38 217 ARG A N 1
ATOM 1778 C CA . ARG A 1 217 ? -36.809 -27.723 36.267 1.00 91.38 217 ARG A CA 1
ATOM 1779 C C . ARG A 1 217 ? -35.762 -28.742 36.702 1.00 91.38 217 ARG A C 1
ATOM 1781 O O . ARG A 1 217 ? -35.847 -29.271 37.801 1.00 91.38 217 ARG A O 1
ATOM 1788 N N . TYR A 1 218 ? -34.743 -28.969 35.874 1.00 90.50 218 TYR A N 1
ATOM 1789 C CA . TYR A 1 218 ? -33.636 -29.857 36.224 1.00 90.50 218 TYR A CA 1
ATOM 1790 C C . TYR A 1 218 ? -32.891 -29.389 37.489 1.00 90.50 218 TYR A C 1
ATOM 1792 O O . TYR A 1 218 ? -32.592 -30.196 38.365 1.00 90.50 218 TYR A O 1
ATOM 1800 N N . LEU A 1 219 ? -32.621 -28.085 37.623 1.00 86.50 219 LEU A N 1
ATOM 1801 C CA . LEU A 1 219 ? -31.971 -27.521 38.815 1.00 86.50 219 LEU A CA 1
ATOM 1802 C C . LEU A 1 219 ? -32.868 -27.582 40.064 1.00 86.50 219 LEU A C 1
ATOM 1804 O O . LEU A 1 219 ? -32.374 -27.806 41.171 1.00 86.50 219 LEU A O 1
ATOM 1808 N N . GLU A 1 220 ? -34.180 -27.405 39.904 1.00 86.75 220 GLU A N 1
ATOM 1809 C CA . GLU A 1 220 ? -35.159 -27.575 40.986 1.00 86.75 220 GLU A CA 1
ATOM 1810 C C . GLU A 1 220 ? -35.215 -29.031 41.469 1.00 86.75 220 GLU A C 1
ATOM 1812 O O . GLU A 1 220 ? -35.174 -29.281 42.671 1.00 86.75 220 GLU A O 1
ATOM 1817 N N . GLU A 1 221 ? -35.216 -30.000 40.553 1.00 86.00 221 GLU A N 1
ATOM 1818 C CA . GLU A 1 221 ? -35.209 -31.431 40.883 1.00 86.00 221 GLU A CA 1
ATOM 1819 C C . GLU A 1 221 ? -33.915 -31.852 41.595 1.00 86.00 221 GLU A C 1
ATOM 1821 O O . GLU A 1 221 ? -33.961 -32.625 42.549 1.00 86.00 221 GLU A O 1
ATOM 1826 N N . GLN A 1 222 ? -32.761 -31.301 41.197 1.00 79.62 222 GLN A N 1
ATOM 1827 C CA . GLN A 1 222 ? -31.483 -31.559 41.875 1.00 79.62 222 GLN A CA 1
ATOM 1828 C C . GLN A 1 222 ? -31.360 -30.899 43.253 1.00 79.62 222 GLN A C 1
ATOM 1830 O O . GLN A 1 222 ? -30.541 -31.330 44.064 1.00 79.62 222 GLN A O 1
ATOM 1835 N N . SER A 1 223 ? -32.131 -29.843 43.520 1.00 74.69 223 SER A N 1
ATOM 1836 C CA . SER A 1 223 ? -32.099 -29.128 44.801 1.00 74.69 223 SER A CA 1
ATOM 1837 C C . SER A 1 223 ? -33.124 -29.644 45.815 1.00 74.69 223 SER A C 1
ATOM 1839 O O . SER A 1 223 ? -33.102 -29.203 46.967 1.00 74.69 223 SER A O 1
ATOM 1841 N N . GLN A 1 224 ? -33.977 -30.610 45.445 1.00 69.19 224 GLN A N 1
ATOM 1842 C CA . GLN A 1 224 ? -34.834 -31.289 46.413 1.00 69.19 224 GLN A CA 1
ATOM 1843 C C . GLN A 1 224 ? -34.004 -32.212 47.321 1.00 69.19 224 GLN A C 1
ATOM 1845 O O . GLN A 1 224 ? -33.279 -33.076 46.823 1.00 69.19 224 GLN A O 1
ATOM 1850 N N . PRO A 1 225 ? -34.100 -32.071 48.657 1.00 59.03 225 PRO A N 1
ATOM 1851 C CA . PRO A 1 225 ? -33.427 -32.977 49.573 1.00 59.03 225 PRO A CA 1
ATOM 1852 C C . PRO A 1 225 ? -34.007 -34.383 49.405 1.00 59.03 225 PRO A C 1
ATOM 1854 O O . PRO A 1 225 ? -35.216 -34.587 49.530 1.00 59.03 225 PRO A O 1
ATOM 1857 N N . SER A 1 226 ? -33.139 -35.359 49.142 1.00 54.66 226 SER A N 1
ATOM 1858 C CA . SER A 1 226 ? -33.483 -36.776 49.192 1.00 54.66 226 SER A CA 1
ATOM 1859 C C . SER A 1 226 ? -34.061 -37.089 50.571 1.00 54.66 226 SER A C 1
ATOM 1861 O O . SER A 1 226 ? -33.356 -37.025 51.580 1.00 54.66 226 SER A O 1
ATOM 1863 N N . PHE A 1 227 ? -35.359 -37.386 50.618 1.00 53.22 227 PHE A N 1
ATOM 1864 C CA . PHE A 1 227 ? -36.038 -37.877 51.809 1.00 53.22 227 PHE A CA 1
ATOM 1865 C C . PHE A 1 227 ? -35.536 -39.298 52.088 1.00 53.22 227 PHE A C 1
ATOM 1867 O O . PHE A 1 227 ? -36.132 -40.279 51.647 1.00 53.22 227 PHE A O 1
ATOM 1874 N N . ASP A 1 228 ? -34.398 -39.405 52.775 1.00 47.41 228 ASP A N 1
ATOM 1875 C CA . ASP A 1 228 ? -33.885 -40.668 53.299 1.00 47.41 228 ASP A CA 1
ATOM 1876 C C . ASP A 1 228 ? -34.753 -41.055 54.503 1.00 47.41 228 ASP A C 1
ATOM 1878 O O . ASP A 1 228 ? -34.494 -40.712 55.659 1.00 47.41 228 ASP A O 1
ATOM 1882 N N . GLY A 1 229 ? -35.874 -41.709 54.203 1.00 51.19 229 GLY A N 1
ATOM 1883 C CA . GLY A 1 229 ? -36.758 -42.306 55.189 1.00 51.19 229 GLY A CA 1
ATOM 1884 C C . GLY A 1 229 ? -36.057 -43.467 55.885 1.00 51.19 229 GLY A C 1
ATOM 1885 O O . GLY A 1 229 ? -36.209 -44.614 55.479 1.00 51.19 229 GLY A O 1
ATOM 1886 N N . THR A 1 230 ? -35.313 -43.181 56.951 1.00 47.16 230 THR A N 1
ATOM 1887 C CA . THR A 1 230 ? -34.956 -44.187 57.956 1.00 47.16 230 THR A CA 1
ATOM 1888 C C . THR A 1 230 ? -36.088 -44.251 58.985 1.00 47.16 230 THR A C 1
ATOM 1890 O O . THR A 1 230 ? -36.291 -43.287 59.726 1.00 47.16 230 THR A O 1
ATOM 1893 N N . PRO A 1 231 ? -36.871 -45.345 59.051 1.00 47.06 231 PRO A N 1
ATOM 1894 C CA . PRO A 1 231 ? -37.820 -45.524 60.133 1.00 47.06 231 PRO A CA 1
ATOM 1895 C C . PRO A 1 231 ? -37.041 -45.823 61.416 1.00 47.06 231 PRO A C 1
ATOM 1897 O O . PRO A 1 231 ? -36.273 -46.780 61.494 1.00 47.06 231 PRO A O 1
ATOM 1900 N N . SER A 1 232 ? -37.238 -44.983 62.426 1.00 50.38 232 SER A N 1
ATOM 1901 C CA . SER A 1 232 ? -36.805 -45.237 63.791 1.00 50.38 232 SER A CA 1
ATOM 1902 C C . SER A 1 232 ? -37.587 -46.424 64.364 1.00 50.38 232 SER A C 1
ATOM 1904 O O . SER A 1 232 ? -38.772 -46.317 64.681 1.00 50.38 232 SER A O 1
ATOM 1906 N N . GLU A 1 233 ? -36.923 -47.572 64.517 1.00 47.34 233 GLU A N 1
ATOM 1907 C CA . GLU A 1 233 ? -37.424 -48.684 65.327 1.00 47.34 233 GLU A CA 1
ATOM 1908 C C . GLU A 1 233 ? -37.445 -48.273 66.805 1.00 47.34 233 GLU A C 1
ATOM 1910 O O . GLU A 1 233 ? -36.475 -48.401 67.549 1.00 47.34 233 GLU A O 1
ATOM 1915 N N . GLY A 1 234 ? -38.592 -47.754 67.235 1.00 54.31 234 GLY A N 1
ATOM 1916 C CA . GLY A 1 234 ? -39.000 -47.746 68.628 1.00 54.31 234 GLY A CA 1
ATOM 1917 C C . GLY A 1 234 ? -39.885 -48.956 68.911 1.00 54.31 234 GLY A C 1
ATOM 1918 O O . GLY A 1 234 ? -41.084 -48.911 68.653 1.00 54.31 234 GLY A O 1
ATOM 1919 N N . GLN A 1 235 ? -39.323 -50.010 69.501 1.00 44.38 235 GLN A N 1
ATOM 1920 C CA . GLN A 1 235 ? -40.098 -50.993 70.262 1.00 44.38 235 GLN A CA 1
ATOM 1921 C C . GLN A 1 235 ? -39.418 -51.271 71.601 1.00 44.38 235 GLN A C 1
ATOM 1923 O O . GLN A 1 235 ? -38.549 -52.124 71.736 1.00 44.38 235 GLN A O 1
ATOM 1928 N N . GLY A 1 236 ? -39.876 -50.551 72.622 1.00 48.09 236 GLY A N 1
ATOM 1929 C CA . GLY A 1 236 ? -39.982 -51.121 73.955 1.00 48.09 236 GLY A CA 1
ATOM 1930 C C . GLY A 1 236 ? -41.368 -51.742 74.115 1.00 48.09 236 GLY A C 1
ATOM 1931 O O . GLY A 1 236 ? -42.360 -51.080 73.808 1.00 48.09 236 GLY A O 1
ATOM 1932 N N . ARG A 1 237 ? -41.433 -52.983 74.614 1.00 45.12 237 ARG A N 1
ATOM 1933 C CA . ARG A 1 237 ? -42.415 -53.447 75.614 1.00 45.12 237 ARG A CA 1
ATOM 1934 C C . ARG A 1 237 ? -42.145 -54.896 76.049 1.00 45.12 237 ARG A C 1
ATOM 1936 O O . ARG A 1 237 ? -42.262 -55.812 75.251 1.00 45.12 237 ARG A O 1
ATOM 1943 N N . ASN A 1 238 ? -41.871 -55.022 77.349 1.00 46.41 238 ASN A N 1
ATOM 1944 C CA . ASN A 1 238 ? -42.404 -55.995 78.313 1.00 46.41 238 ASN A CA 1
ATOM 1945 C C . ASN A 1 238 ? -42.386 -57.497 77.975 1.00 46.41 238 ASN A C 1
ATOM 1947 O O . ASN A 1 238 ? -43.259 -57.973 77.254 1.00 46.41 238 ASN A O 1
ATOM 1951 N N . ALA A 1 239 ? -41.542 -58.252 78.685 1.00 45.19 239 ALA A N 1
ATOM 1952 C CA . ALA A 1 239 ? -41.939 -59.146 79.787 1.00 45.19 239 ALA A CA 1
ATOM 1953 C C . ALA A 1 239 ? -40.688 -59.616 80.543 1.00 45.19 239 ALA A C 1
ATOM 1955 O O . ALA A 1 239 ? -39.674 -59.891 79.865 1.00 45.19 239 ALA A O 1
#